Protein AF-A0A7Y5BJD9-F1 (afdb_monomer_lite)

Radius of gyration: 26.92 Å; chains: 1; bounding box: 91×48×75 Å

Structure (mmCIF, N/CA/C/O backbone):
data_AF-A0A7Y5BJD9-F1
#
_entry.id   AF-A0A7Y5BJD9-F1
#
loop_
_atom_site.group_PDB
_atom_site.id
_atom_site.type_symbol
_atom_site.label_atom_id
_atom_site.label_alt_id
_atom_site.label_comp_id
_atom_site.label_asym_id
_atom_site.label_entity_id
_atom_site.label_seq_id
_atom_site.pdbx_PDB_ins_code
_atom_site.Cartn_x
_atom_site.Cartn_y
_atom_site.Cartn_z
_atom_site.occupancy
_atom_site.B_iso_or_equiv
_atom_site.auth_seq_id
_atom_site.auth_comp_id
_atom_site.auth_asym_id
_atom_site.auth_atom_id
_atom_site.pdbx_PDB_model_num
ATOM 1 N N . MET A 1 1 ? 60.009 -17.970 -17.203 1.00 55.59 1 MET A N 1
ATOM 2 C CA . MET A 1 1 ? 59.068 -17.863 -16.060 1.00 55.59 1 MET A CA 1
ATOM 3 C C . MET A 1 1 ? 58.036 -16.744 -16.253 1.00 55.59 1 MET A C 1
ATOM 5 O O . MET A 1 1 ? 56.856 -17.014 -16.084 1.00 55.59 1 MET A O 1
ATOM 9 N N . MET A 1 2 ? 58.435 -15.551 -16.720 1.00 55.75 2 MET A N 1
ATOM 10 C CA . MET A 1 2 ? 57.538 -14.407 -17.002 1.00 55.75 2 MET A CA 1
ATOM 11 C C . MET A 1 2 ? 56.382 -14.697 -17.985 1.00 55.75 2 MET A C 1
ATOM 13 O O . MET A 1 2 ? 55.253 -14.281 -17.748 1.00 55.75 2 MET A O 1
ATOM 17 N N . ILE A 1 3 ? 56.624 -15.466 -19.054 1.00 59.81 3 ILE A N 1
ATOM 18 C CA . ILE A 1 3 ? 55.605 -15.750 -20.089 1.00 59.81 3 ILE A CA 1
ATOM 19 C C . ILE A 1 3 ? 54.454 -16.616 -19.548 1.00 59.81 3 ILE A C 1
ATOM 21 O O . ILE A 1 3 ? 53.299 -16.398 -19.900 1.00 59.81 3 ILE A O 1
ATOM 25 N N . ARG A 1 4 ? 54.744 -17.561 -18.640 1.00 51.97 4 ARG A N 1
ATOM 26 C CA . ARG A 1 4 ? 53.708 -18.406 -18.020 1.00 51.97 4 ARG A CA 1
ATOM 27 C C . ARG A 1 4 ? 52.816 -17.608 -17.066 1.00 51.97 4 ARG A C 1
ATOM 29 O O . ARG A 1 4 ? 51.621 -17.869 -17.030 1.00 51.97 4 ARG A O 1
ATOM 36 N N . LEU A 1 5 ? 53.377 -16.615 -16.368 1.00 58.41 5 LEU A N 1
ATOM 37 C CA . LEU A 1 5 ? 52.641 -15.760 -15.431 1.00 58.41 5 LEU A CA 1
ATOM 38 C C . LEU A 1 5 ? 51.693 -14.788 -16.159 1.00 58.41 5 LEU A C 1
ATOM 40 O O . LEU A 1 5 ? 50.554 -14.589 -15.737 1.00 58.41 5 LEU A O 1
ATOM 44 N N . ALA A 1 6 ? 52.140 -14.237 -17.293 1.00 62.00 6 ALA A N 1
ATOM 45 C CA . ALA A 1 6 ? 51.320 -13.377 -18.146 1.00 62.00 6 ALA A CA 1
ATOM 46 C C . ALA A 1 6 ? 50.136 -14.142 -18.766 1.00 62.00 6 ALA A C 1
ATOM 48 O O . ALA A 1 6 ? 49.011 -13.645 -18.770 1.00 62.00 6 ALA A O 1
ATOM 49 N N . LEU A 1 7 ? 50.359 -15.383 -19.215 1.00 59.00 7 LEU A N 1
ATOM 50 C CA . LEU A 1 7 ? 49.305 -16.214 -19.805 1.00 59.00 7 LEU A CA 1
ATOM 51 C C . LEU A 1 7 ? 48.228 -16.604 -18.780 1.00 59.00 7 LEU A C 1
ATOM 53 O O . LEU A 1 7 ? 47.042 -16.580 -19.101 1.00 59.00 7 LEU A O 1
ATOM 57 N N . THR A 1 8 ? 48.616 -16.888 -17.531 1.00 62.22 8 THR A N 1
ATOM 58 C CA . THR A 1 8 ? 47.661 -17.148 -16.440 1.00 62.22 8 THR A CA 1
ATOM 59 C C . THR A 1 8 ? 46.833 -15.919 -16.071 1.00 62.22 8 THR A C 1
ATOM 61 O O . THR A 1 8 ? 45.645 -16.056 -15.792 1.00 62.22 8 THR A O 1
ATOM 64 N N . PHE A 1 9 ? 47.411 -14.715 -16.123 1.00 59.66 9 PHE A N 1
ATOM 65 C CA . PHE A 1 9 ? 46.681 -13.478 -15.825 1.00 59.66 9 PHE A CA 1
ATOM 66 C C . PHE A 1 9 ? 45.668 -13.126 -16.926 1.00 59.66 9 PHE A C 1
ATOM 68 O O . PHE A 1 9 ? 44.554 -12.685 -16.635 1.00 59.66 9 PHE A O 1
ATOM 75 N N . ILE A 1 10 ? 46.019 -13.389 -18.189 1.00 61.25 10 ILE A N 1
ATOM 76 C CA . ILE A 1 10 ? 45.114 -13.243 -19.338 1.00 61.25 10 ILE A CA 1
ATOM 77 C C . ILE A 1 10 ? 43.976 -14.270 -19.248 1.00 61.25 10 ILE A C 1
ATOM 79 O O . ILE A 1 10 ? 42.810 -13.904 -19.369 1.00 61.25 10 ILE A O 1
ATOM 83 N N . LEU A 1 11 ? 44.267 -15.536 -18.931 1.00 55.97 11 LEU A N 1
ATOM 84 C CA . LEU A 1 11 ? 43.218 -16.545 -18.742 1.00 55.97 11 LEU A CA 1
ATOM 85 C C . LEU A 1 11 ? 42.271 -16.206 -17.577 1.00 55.97 11 LEU A C 1
ATOM 87 O O . LEU A 1 11 ? 41.059 -16.315 -17.742 1.00 55.97 11 LEU A O 1
ATOM 91 N N . LEU A 1 12 ? 42.776 -15.724 -16.434 1.00 56.28 12 LEU A N 1
ATOM 92 C CA . LEU A 1 12 ? 41.921 -15.312 -15.308 1.00 56.28 12 LEU A CA 1
ATOM 93 C C . LEU A 1 12 ? 41.032 -14.096 -15.635 1.00 56.28 12 LEU A C 1
ATOM 95 O O . LEU A 1 12 ? 39.889 -14.008 -15.172 1.00 56.28 12 LEU A O 1
ATOM 99 N N . SER A 1 13 ? 41.520 -13.166 -16.458 1.00 56.66 13 SER A N 1
ATOM 100 C CA . SER A 1 13 ? 40.741 -11.994 -16.883 1.00 56.66 13 SER A CA 1
ATOM 101 C C . SER A 1 13 ? 39.689 -12.328 -17.953 1.00 56.66 13 SER A C 1
ATOM 103 O O . SER A 1 13 ? 38.661 -11.655 -18.024 1.00 56.66 13 SER A O 1
ATOM 105 N N . PHE A 1 14 ? 39.863 -13.415 -18.712 1.00 51.41 14 PHE A N 1
ATOM 106 C CA . PHE A 1 14 ? 38.805 -13.969 -19.566 1.00 51.41 14 PHE A CA 1
ATOM 107 C C . PHE A 1 14 ? 37.778 -14.800 -18.783 1.00 51.41 14 PHE A C 1
ATOM 109 O O . PHE A 1 14 ? 36.581 -14.679 -19.040 1.00 51.41 14 PHE A O 1
ATOM 116 N N . VAL A 1 15 ? 38.200 -15.574 -17.779 1.00 52.69 15 VAL A N 1
ATOM 117 C CA . VAL A 1 15 ? 37.287 -16.382 -16.945 1.00 52.69 15 VAL A CA 1
ATOM 118 C C . VAL A 1 15 ? 36.337 -15.507 -16.120 1.00 52.69 15 VAL A C 1
ATOM 120 O O . VAL A 1 15 ? 35.151 -15.807 -16.022 1.00 52.69 15 VAL A O 1
ATOM 123 N N . SER A 1 16 ? 36.799 -14.362 -15.615 1.00 50.75 16 SER A N 1
ATOM 124 C CA . SER A 1 16 ? 35.932 -13.399 -14.912 1.00 50.75 16 SER A CA 1
ATOM 125 C C . SER A 1 16 ? 34.882 -12.727 -15.815 1.00 50.75 16 SER A C 1
ATOM 127 O O . SER A 1 16 ? 33.847 -12.291 -15.315 1.00 50.75 16 SER A O 1
ATOM 129 N N . ARG A 1 17 ? 35.080 -12.705 -17.144 1.00 47.97 17 ARG A N 1
ATOM 130 C CA . ARG A 1 17 ? 34.057 -12.267 -18.116 1.00 47.97 17 ARG A CA 1
ATOM 131 C C . ARG A 1 17 ? 33.068 -13.370 -18.508 1.00 47.97 17 ARG A C 1
ATOM 133 O O . ARG A 1 17 ? 31.980 -13.042 -18.967 1.00 47.97 17 ARG A O 1
ATOM 140 N N . LEU A 1 18 ? 33.406 -14.644 -18.300 1.00 43.56 18 LEU A N 1
ATOM 141 C CA . LEU A 1 18 ? 32.530 -15.789 -18.593 1.00 43.56 18 LEU A CA 1
ATOM 142 C C . LEU A 1 18 ? 31.486 -16.054 -17.494 1.00 43.56 18 LEU A C 1
ATOM 144 O O . LEU A 1 18 ? 30.492 -16.723 -17.751 1.00 43.56 18 LEU A O 1
ATOM 148 N N . PHE A 1 19 ? 31.664 -15.483 -16.298 1.00 40.28 19 PHE A N 1
ATOM 149 C CA . PHE A 1 19 ? 30.655 -15.493 -15.228 1.00 40.28 19 PHE A CA 1
ATOM 150 C C . PHE A 1 19 ? 29.705 -14.288 -15.261 1.00 40.28 19 PHE A C 1
ATOM 152 O O . PHE A 1 19 ? 28.861 -14.135 -14.375 1.00 40.28 19 PHE A O 1
ATOM 159 N N . ALA A 1 20 ? 29.795 -13.434 -16.285 1.00 44.88 20 ALA A N 1
ATOM 160 C CA . ALA A 1 20 ? 28.714 -12.512 -16.589 1.00 44.88 20 ALA A CA 1
ATOM 161 C C . ALA A 1 20 ? 27.560 -13.336 -17.169 1.00 44.88 20 ALA A C 1
ATOM 163 O O . ALA A 1 20 ? 27.548 -13.644 -18.359 1.00 44.88 20 ALA A O 1
ATOM 164 N N . VAL A 1 21 ? 26.617 -13.727 -16.306 1.00 46.12 21 VAL A N 1
ATOM 165 C CA . VAL A 1 21 ? 25.364 -14.363 -16.720 1.00 46.12 21 VAL A CA 1
ATOM 166 C C . VAL A 1 21 ? 24.750 -13.466 -17.788 1.00 46.12 21 VAL A C 1
ATOM 168 O O . VAL A 1 21 ? 24.403 -12.309 -17.529 1.00 46.12 21 VAL A O 1
ATOM 171 N N . SER A 1 22 ? 24.704 -13.980 -19.013 1.00 47.44 22 SER A N 1
ATOM 172 C CA . SER A 1 22 ? 24.027 -13.325 -20.120 1.00 47.44 22 SER A CA 1
ATOM 173 C C . SER A 1 22 ? 22.582 -13.026 -19.682 1.00 47.44 22 SER A C 1
ATOM 175 O O . SER A 1 22 ? 22.030 -13.772 -18.866 1.00 47.44 22 SER A O 1
ATOM 177 N N . PRO A 1 23 ? 21.945 -11.931 -20.133 1.00 57.59 23 PRO A N 1
ATOM 178 C CA . PRO A 1 23 ? 20.510 -11.747 -19.960 1.00 57.59 23 PRO A CA 1
ATOM 179 C C . PRO A 1 23 ? 19.765 -12.834 -20.747 1.00 57.59 23 PRO A C 1
ATOM 181 O O . PRO A 1 23 ? 19.249 -12.595 -21.834 1.00 57.59 23 PRO A O 1
ATOM 184 N N . ASP A 1 24 ? 19.752 -14.055 -20.222 1.00 65.50 24 ASP A N 1
ATOM 185 C CA . ASP A 1 24 ? 19.065 -15.182 -20.824 1.00 65.50 24 ASP A CA 1
ATOM 186 C C . ASP A 1 24 ? 17.567 -14.873 -20.864 1.00 65.50 24 ASP A C 1
ATOM 188 O O . ASP A 1 24 ? 17.018 -14.217 -19.967 1.00 65.50 24 ASP A O 1
ATOM 192 N N . GLN A 1 25 ? 16.893 -15.372 -21.901 1.00 68.94 25 GLN A N 1
ATOM 193 C CA . GLN A 1 25 ? 15.457 -15.177 -22.117 1.00 68.94 25 GLN A CA 1
ATOM 194 C C . GLN A 1 25 ? 14.626 -15.485 -20.861 1.00 68.94 25 GLN A C 1
ATOM 196 O O . GLN A 1 25 ? 13.671 -14.765 -20.566 1.00 68.94 25 GLN A O 1
ATOM 201 N N . THR A 1 26 ? 15.022 -16.505 -20.095 1.00 75.69 26 THR A N 1
ATOM 202 C CA . THR A 1 26 ? 14.360 -16.941 -18.858 1.00 75.69 26 THR A CA 1
ATOM 203 C C . THR A 1 26 ? 14.486 -15.916 -17.730 1.00 75.69 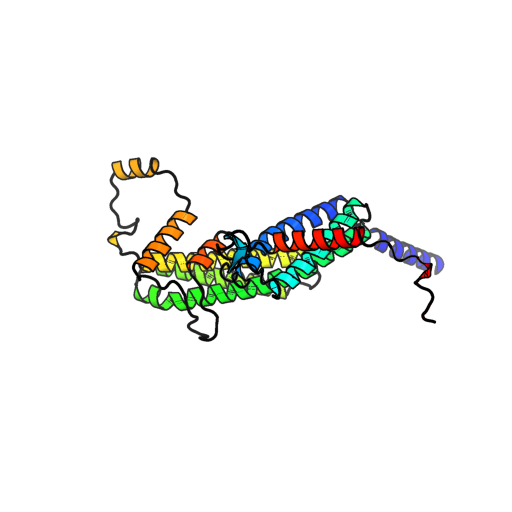26 THR A C 1
ATOM 205 O O . THR A 1 26 ? 13.494 -15.582 -17.084 1.00 75.69 26 THR A O 1
ATOM 208 N N . ASN A 1 27 ? 15.683 -15.362 -17.512 1.00 82.75 27 ASN A N 1
ATOM 209 C CA . ASN A 1 27 ? 15.919 -14.364 -16.463 1.00 82.75 27 ASN A CA 1
ATOM 210 C C . ASN A 1 27 ? 15.178 -13.056 -16.759 1.00 82.75 27 ASN A C 1
ATOM 212 O O . ASN A 1 27 ? 14.647 -12.413 -15.852 1.00 82.75 27 ASN A O 1
ATOM 216 N N . LEU A 1 28 ? 15.098 -12.688 -18.039 1.00 86.88 28 LEU A N 1
ATOM 217 C CA . LEU A 1 28 ? 14.293 -11.558 -18.491 1.00 86.88 28 LEU A CA 1
ATOM 218 C C . LEU A 1 28 ? 12.793 -11.816 -18.344 1.00 86.88 28 LEU A C 1
ATOM 220 O O . LEU A 1 28 ? 12.080 -10.930 -17.885 1.00 86.88 28 LEU A O 1
ATOM 224 N N . GLY A 1 29 ? 12.320 -13.026 -18.648 1.00 87.75 29 GLY A N 1
ATOM 225 C CA . GLY A 1 29 ? 10.924 -13.409 -18.426 1.00 87.75 29 GLY A CA 1
ATOM 226 C C . GLY A 1 29 ? 10.502 -13.276 -16.958 1.00 87.75 29 GLY A C 1
ATOM 227 O O . GLY A 1 29 ? 9.443 -12.717 -16.669 1.00 87.75 29 GLY A O 1
ATOM 228 N N . ILE A 1 30 ? 11.361 -13.704 -16.024 1.00 90.31 30 ILE A N 1
ATOM 229 C CA . ILE A 1 30 ? 11.142 -13.513 -14.579 1.00 90.31 30 ILE A CA 1
ATOM 230 C C . ILE A 1 30 ? 11.057 -12.022 -14.245 1.00 90.31 30 ILE A C 1
ATOM 232 O O . ILE A 1 30 ? 10.142 -11.600 -13.542 1.00 90.31 30 ILE A O 1
ATOM 236 N N . LEU A 1 31 ? 11.977 -11.214 -14.776 1.00 91.62 31 LEU A N 1
ATOM 237 C CA . LEU A 1 31 ? 12.022 -9.775 -14.524 1.00 91.62 31 LEU A CA 1
ATOM 238 C C . LEU A 1 31 ? 10.746 -9.055 -14.997 1.00 91.62 31 LEU A C 1
ATOM 240 O O . LEU A 1 31 ? 10.201 -8.229 -14.266 1.00 91.62 31 LEU A O 1
ATOM 244 N N . ILE A 1 32 ? 10.245 -9.404 -16.185 1.00 93.94 32 ILE A N 1
ATOM 245 C CA . ILE A 1 32 ? 8.988 -8.877 -16.739 1.00 93.94 32 ILE A CA 1
ATOM 246 C C . ILE A 1 32 ? 7.806 -9.252 -15.835 1.00 93.94 32 ILE A C 1
ATOM 248 O O . ILE A 1 32 ? 6.966 -8.411 -15.506 1.00 93.94 32 ILE A O 1
ATOM 252 N N . LEU A 1 33 ? 7.740 -10.513 -15.401 1.00 95.00 33 LEU A N 1
ATOM 253 C CA . LEU A 1 33 ? 6.667 -10.995 -14.533 1.00 95.00 33 LEU A CA 1
ATOM 254 C C . LEU A 1 33 ? 6.684 -10.300 -13.164 1.00 95.00 33 LEU A C 1
ATOM 256 O O . LEU A 1 33 ? 5.635 -9.876 -12.677 1.00 95.00 33 LEU A O 1
ATOM 260 N N . GLU A 1 34 ? 7.863 -10.126 -12.570 1.00 94.62 34 GLU A N 1
ATOM 261 C CA . GLU A 1 34 ? 8.028 -9.379 -11.323 1.00 94.62 34 GLU A CA 1
ATOM 262 C C . GLU A 1 34 ? 7.587 -7.925 -11.471 1.00 94.62 34 GLU A C 1
ATOM 264 O O . GLU A 1 34 ? 6.831 -7.429 -10.635 1.00 94.62 34 GLU A O 1
ATOM 269 N N . ASN A 1 35 ? 8.009 -7.239 -12.537 1.00 96.06 35 ASN A N 1
ATOM 270 C CA . ASN A 1 35 ? 7.588 -5.865 -12.795 1.00 96.06 35 ASN A CA 1
ATOM 271 C C . ASN A 1 35 ? 6.068 -5.774 -12.912 1.00 96.06 35 ASN A C 1
ATOM 273 O O . ASN A 1 35 ? 5.458 -4.944 -12.242 1.00 96.06 35 ASN A O 1
ATOM 277 N N . LYS A 1 36 ? 5.436 -6.682 -13.663 1.00 96.50 36 LYS A N 1
ATOM 278 C CA . LYS A 1 36 ? 3.974 -6.745 -13.796 1.00 96.50 36 LYS A CA 1
ATOM 279 C C . LYS A 1 36 ? 3.267 -6.894 -12.447 1.00 96.50 36 LYS A C 1
ATOM 281 O O . LYS A 1 36 ? 2.258 -6.228 -12.213 1.00 96.50 36 LYS A O 1
ATOM 286 N N . ILE A 1 37 ? 3.769 -7.756 -11.561 1.00 96.38 37 ILE A N 1
ATOM 287 C CA . ILE A 1 37 ? 3.215 -7.929 -10.208 1.00 96.38 37 ILE A CA 1
ATOM 288 C C . ILE A 1 37 ? 3.380 -6.640 -9.396 1.00 96.38 37 ILE A C 1
ATOM 290 O O . ILE A 1 37 ? 2.417 -6.169 -8.789 1.00 96.38 37 ILE A O 1
ATOM 294 N N . ASN A 1 38 ? 4.570 -6.038 -9.434 1.00 97.25 38 ASN A N 1
ATOM 295 C CA . ASN A 1 38 ? 4.873 -4.811 -8.705 1.00 97.25 38 ASN A CA 1
ATOM 296 C C . ASN A 1 38 ? 4.020 -3.630 -9.181 1.00 97.25 38 ASN A C 1
ATOM 298 O O . ASN A 1 38 ? 3.456 -2.932 -8.343 1.00 97.25 38 ASN A O 1
ATOM 302 N N . PHE A 1 39 ? 3.854 -3.447 -10.496 1.00 97.44 39 PHE A N 1
ATOM 303 C CA . PHE A 1 39 ? 2.980 -2.422 -11.071 1.00 97.44 39 PHE A CA 1
ATOM 304 C C . PHE A 1 39 ? 1.533 -2.599 -10.626 1.00 97.44 39 PHE A C 1
ATOM 306 O O . PHE A 1 39 ? 0.915 -1.635 -10.189 1.00 97.44 39 PHE A O 1
ATOM 313 N N . LYS A 1 40 ? 0.993 -3.823 -10.678 1.00 95.94 40 LYS A N 1
ATOM 314 C CA . LYS A 1 40 ? -0.378 -4.089 -10.221 1.00 95.94 40 LYS A CA 1
ATOM 315 C C . LYS A 1 40 ? -0.567 -3.753 -8.745 1.00 95.94 40 LYS A C 1
ATOM 317 O O . LYS A 1 40 ? -1.552 -3.114 -8.390 1.00 95.94 40 LYS A O 1
ATOM 322 N N . PHE A 1 41 ? 0.373 -4.173 -7.901 1.00 96.00 41 PHE A N 1
ATOM 323 C CA . PHE A 1 41 ? 0.306 -3.921 -6.466 1.00 96.00 41 PHE A CA 1
ATOM 324 C C . PHE A 1 41 ? 0.398 -2.424 -6.150 1.00 96.00 41 PHE A C 1
ATOM 326 O O . PHE A 1 41 ? -0.466 -1.883 -5.460 1.00 96.00 41 PHE A O 1
ATOM 333 N N . ILE A 1 42 ? 1.418 -1.746 -6.683 1.00 96.56 42 ILE A N 1
ATOM 334 C CA . ILE A 1 42 ? 1.684 -0.340 -6.369 1.00 96.56 42 ILE A CA 1
ATOM 335 C C . ILE A 1 42 ? 0.663 0.599 -7.003 1.00 96.56 42 ILE A C 1
ATOM 337 O O . ILE A 1 42 ? 0.363 1.632 -6.418 1.00 96.56 42 ILE A O 1
ATOM 341 N N . ASN A 1 43 ? 0.078 0.224 -8.148 1.00 96.44 43 ASN A N 1
ATOM 342 C CA . ASN A 1 43 ? -0.979 0.987 -8.804 1.00 96.44 43 ASN A CA 1
ATOM 343 C C . ASN A 1 43 ? -2.145 1.243 -7.857 1.00 96.44 43 ASN A C 1
ATOM 345 O O . ASN A 1 43 ? -2.587 2.379 -7.764 1.00 96.44 43 ASN A O 1
ATOM 349 N N . VAL A 1 44 ? -2.604 0.228 -7.122 1.00 95.50 44 VAL A N 1
ATOM 350 C CA . VAL A 1 44 ? -3.684 0.416 -6.146 1.00 95.50 44 VAL A CA 1
ATOM 351 C C . VAL A 1 44 ? -3.262 1.429 -5.086 1.00 95.50 44 VAL A C 1
ATOM 353 O O . VAL A 1 44 ? -3.990 2.378 -4.813 1.00 95.50 44 VAL A O 1
ATOM 356 N N . CYS A 1 45 ? -2.059 1.266 -4.527 1.00 94.94 45 CYS A N 1
ATOM 357 C CA . CYS A 1 45 ? -1.601 2.122 -3.442 1.00 94.94 45 CYS A CA 1
ATOM 358 C C . CYS A 1 45 ? -1.456 3.585 -3.872 1.00 94.94 45 CYS A C 1
ATOM 360 O O . CYS A 1 45 ? -1.929 4.488 -3.191 1.00 94.94 45 CYS A O 1
ATOM 362 N N . VAL A 1 46 ? -0.793 3.803 -5.004 1.00 94.75 46 VAL A N 1
ATOM 363 C CA . VAL A 1 46 ? -0.450 5.125 -5.531 1.00 94.75 46 VAL A CA 1
ATOM 364 C C . VAL A 1 46 ? -1.677 5.809 -6.120 1.00 94.75 46 VAL A C 1
ATOM 366 O O . VAL A 1 46 ? -1.846 7.008 -5.918 1.00 94.75 46 VAL A O 1
ATOM 369 N N . SER A 1 47 ? -2.576 5.053 -6.760 1.00 94.06 47 SER A N 1
ATOM 370 C CA . SER A 1 47 ? -3.882 5.577 -7.171 1.00 94.06 47 SER A CA 1
ATOM 371 C C . SER A 1 47 ? -4.656 6.064 -5.956 1.00 94.06 47 SER A C 1
ATOM 373 O O . SER A 1 47 ? -5.182 7.159 -6.010 1.00 94.06 47 SER A O 1
ATOM 375 N N . ASN A 1 48 ? -4.638 5.340 -4.831 1.00 93.06 48 ASN A N 1
ATOM 376 C CA . ASN A 1 48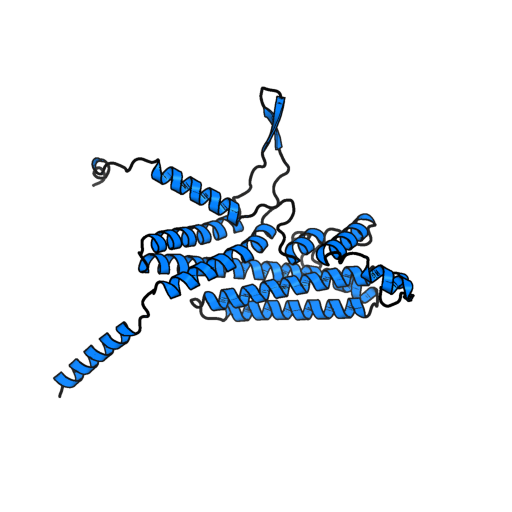 ? -5.300 5.768 -3.594 1.00 93.06 48 ASN A CA 1
ATOM 377 C C . ASN A 1 48 ? -4.619 6.938 -2.862 1.00 93.06 48 ASN A C 1
ATOM 379 O O . ASN A 1 48 ? -5.258 7.582 -2.037 1.00 93.06 48 ASN A O 1
ATOM 383 N N . LEU A 1 49 ? -3.354 7.245 -3.151 1.00 91.38 49 LEU A N 1
ATOM 384 C CA . LEU A 1 49 ? -2.683 8.446 -2.635 1.00 91.38 49 LEU A CA 1
ATOM 385 C C . LEU A 1 49 ? -2.855 9.665 -3.550 1.00 91.38 49 LEU A C 1
ATOM 387 O O . LEU A 1 49 ? -2.588 10.792 -3.128 1.00 91.38 49 LEU A O 1
ATOM 391 N N . ALA A 1 50 ? -3.276 9.449 -4.796 1.00 90.06 50 ALA A N 1
ATOM 392 C CA . ALA A 1 50 ? -3.510 10.519 -5.747 1.00 90.06 50 ALA A CA 1
ATOM 393 C C . ALA A 1 50 ? -4.691 11.405 -5.309 1.00 90.06 50 ALA A C 1
ATOM 395 O O . ALA A 1 50 ? -5.628 10.930 -4.646 1.00 90.06 50 ALA A O 1
ATOM 396 N N . PRO A 1 51 ? -4.661 12.701 -5.674 1.00 86.50 51 PRO A N 1
ATOM 397 C CA . PRO A 1 51 ? -5.789 13.586 -5.433 1.00 86.50 51 PRO A CA 1
ATOM 398 C C . PRO A 1 51 ? -7.064 13.011 -6.075 1.00 86.50 51 PRO A C 1
ATOM 400 O O . PRO A 1 51 ? -6.994 12.438 -7.165 1.00 86.50 51 PRO A O 1
ATOM 403 N N . PRO A 1 52 ? -8.225 13.137 -5.408 1.00 85.56 52 PRO A N 1
ATOM 404 C CA . PRO A 1 52 ? -9.488 12.698 -5.982 1.00 85.56 52 PRO A CA 1
ATOM 405 C C . PRO A 1 52 ? -9.805 13.495 -7.249 1.00 85.56 52 PRO A C 1
ATOM 407 O O . PRO A 1 52 ? -9.353 14.632 -7.422 1.00 85.56 52 PRO A O 1
ATOM 410 N N . LEU A 1 53 ? -10.600 12.894 -8.130 1.00 82.62 53 LEU A N 1
ATOM 411 C CA . LEU A 1 53 ? -11.067 13.570 -9.330 1.00 82.62 53 LEU A CA 1
ATOM 412 C C . LEU A 1 53 ? -11.953 14.767 -8.968 1.00 82.62 53 LEU A C 1
ATOM 414 O O . LEU A 1 53 ? -12.717 14.695 -7.998 1.00 82.62 53 LEU A O 1
ATOM 418 N N . PRO A 1 54 ? -11.868 15.866 -9.738 1.00 78.31 54 PRO A N 1
ATOM 419 C CA . PRO A 1 54 ? -12.829 16.947 -9.612 1.00 78.31 54 PRO A CA 1
ATOM 420 C C . PRO A 1 54 ? -14.243 16.434 -9.942 1.00 78.31 54 PRO A C 1
ATOM 422 O O . PRO A 1 54 ? -14.383 15.464 -10.695 1.00 78.31 54 PRO A O 1
ATOM 425 N N . PRO A 1 55 ? -15.291 17.067 -9.384 1.00 75.19 55 PRO A N 1
ATOM 426 C CA . PRO A 1 55 ? -16.671 16.717 -9.701 1.00 75.19 55 PRO A CA 1
ATOM 427 C C . PRO A 1 55 ? -16.930 16.789 -11.211 1.00 75.19 55 PRO A C 1
ATOM 429 O O . PRO A 1 55 ? -16.301 17.572 -11.922 1.00 75.19 55 PRO A O 1
ATOM 432 N N . GLU A 1 56 ? -17.855 15.955 -11.694 1.00 73.19 56 GLU A N 1
ATOM 433 C CA . GLU A 1 56 ? -18.236 15.921 -13.108 1.00 73.19 56 GLU A CA 1
ATOM 434 C C . GLU A 1 56 ? -18.727 17.291 -13.569 1.00 73.19 56 GLU A C 1
ATOM 436 O O . GLU A 1 56 ? -19.719 17.810 -13.053 1.00 73.19 56 GLU A O 1
ATOM 441 N N . GLU A 1 57 ? -18.063 17.855 -14.574 1.00 66.19 57 GLU A N 1
ATOM 442 C CA . GLU A 1 57 ? -18.597 19.004 -15.287 1.00 66.19 57 GLU A CA 1
ATOM 443 C C . GLU A 1 57 ? -19.625 18.488 -16.298 1.00 66.19 57 GLU A C 1
ATOM 445 O O . GLU A 1 57 ? -19.323 17.675 -17.179 1.00 66.19 57 GLU A O 1
ATOM 450 N N . VAL A 1 58 ? -20.872 18.929 -16.127 1.00 65.31 58 VAL A N 1
ATOM 451 C CA . VAL A 1 58 ? -21.959 18.646 -17.063 1.00 65.31 58 VAL A CA 1
ATOM 452 C C . VAL A 1 58 ? -21.997 19.787 -18.068 1.00 65.31 58 VAL A C 1
ATOM 454 O O . VAL A 1 58 ? -22.503 20.869 -17.772 1.00 65.31 58 VAL A O 1
ATOM 457 N N . SER A 1 59 ? -21.454 19.555 -19.260 1.00 63.69 59 SER A N 1
ATOM 458 C CA . SER A 1 59 ? -21.629 20.463 -20.391 1.00 63.69 59 SER A CA 1
ATOM 459 C C . SER A 1 59 ? -22.780 19.970 -21.259 1.00 63.69 59 SER A C 1
ATOM 461 O O . SER A 1 59 ? -22.882 18.779 -21.550 1.00 63.69 59 SER A O 1
ATOM 463 N N . LYS A 1 60 ? -23.664 20.882 -21.668 1.00 60.03 60 LYS A N 1
ATOM 464 C CA . LYS A 1 60 ? -24.698 20.587 -22.664 1.00 60.03 60 LYS A CA 1
ATOM 465 C C . LYS A 1 60 ? -24.146 20.926 -24.037 1.00 60.03 60 LYS A C 1
ATOM 467 O O . LYS A 1 60 ? -23.767 22.071 -24.276 1.00 60.03 60 LYS A O 1
ATOM 472 N N . ASP A 1 61 ? -24.117 19.941 -24.922 1.00 65.38 61 ASP A N 1
ATOM 473 C CA . ASP A 1 61 ? -23.749 20.166 -26.315 1.00 65.38 61 ASP A CA 1
ATOM 474 C C . ASP A 1 61 ? -24.853 20.968 -27.023 1.00 65.38 61 ASP A C 1
ATOM 476 O O . ASP A 1 61 ? -25.980 21.074 -26.531 1.00 65.38 61 ASP A O 1
ATOM 480 N N . ALA A 1 62 ? -24.565 21.512 -28.210 1.00 62.66 62 ALA A N 1
ATOM 481 C CA . ALA A 1 62 ? -25.507 22.338 -28.982 1.00 62.66 62 ALA A CA 1
ATOM 482 C C . ALA A 1 62 ? -26.860 21.649 -29.290 1.00 62.66 62 ALA A C 1
ATOM 484 O O . ALA A 1 62 ? -27.841 22.329 -29.577 1.00 62.66 62 ALA A O 1
ATOM 485 N N . ASN A 1 63 ? -26.928 20.316 -29.171 1.00 68.88 63 ASN A N 1
ATOM 486 C CA . ASN A 1 63 ? -28.139 19.500 -29.324 1.00 68.88 63 ASN A CA 1
ATOM 487 C C . ASN A 1 63 ? -28.835 19.139 -27.992 1.00 68.88 63 ASN A C 1
ATOM 489 O O . ASN A 1 63 ? -29.726 18.294 -27.975 1.00 68.88 63 ASN A O 1
ATOM 493 N N . GLY A 1 64 ? -28.429 19.728 -26.863 1.00 63.44 64 GLY A N 1
ATOM 494 C CA . GLY A 1 64 ? -29.024 19.470 -25.547 1.00 63.44 64 GLY A CA 1
ATOM 495 C C . GLY A 1 64 ? -28.661 18.117 -24.922 1.00 63.44 64 GLY A C 1
ATOM 496 O O . GLY A 1 64 ? -29.214 17.778 -23.877 1.00 63.44 64 GLY A O 1
ATOM 497 N N . GLN A 1 65 ? -27.737 17.357 -25.521 1.00 61.12 65 GLN A N 1
ATOM 498 C CA . GLN A 1 65 ? -27.162 16.160 -24.903 1.00 61.12 65 GLN A CA 1
ATOM 499 C C . GLN A 1 65 ? -26.172 16.562 -23.806 1.00 61.12 65 GLN A C 1
ATOM 501 O O . GLN A 1 65 ? -25.315 17.422 -24.007 1.00 61.12 65 GLN A O 1
ATOM 506 N N . GLU A 1 66 ? -26.334 15.960 -22.629 1.00 64.12 66 GLU A N 1
ATOM 507 C CA . GLU A 1 66 ? -25.442 16.156 -21.490 1.00 64.12 66 GLU A CA 1
ATOM 508 C C . GLU A 1 66 ? -24.188 15.304 -21.675 1.00 64.12 66 GLU A C 1
ATOM 510 O O . GLU A 1 66 ? -24.215 14.080 -21.530 1.00 64.12 66 GLU A O 1
ATOM 515 N N . THR A 1 67 ? -23.078 15.967 -21.976 1.00 55.03 67 THR A N 1
ATOM 516 C CA . THR A 1 67 ? -21.769 15.337 -22.094 1.00 55.03 67 THR A CA 1
ATOM 517 C C . THR A 1 67 ? -21.038 15.549 -20.778 1.00 55.03 67 THR A C 1
ATOM 519 O O . THR A 1 67 ? -20.636 16.658 -20.424 1.00 55.03 67 THR A O 1
ATOM 522 N N . LYS A 1 68 ? -20.910 14.468 -20.006 1.00 59.88 68 LYS A N 1
ATOM 523 C CA . LYS A 1 68 ? -20.174 14.456 -18.741 1.00 59.88 68 LYS A CA 1
ATOM 524 C C . LYS A 1 68 ? -18.693 14.294 -19.037 1.00 59.88 68 LYS A C 1
ATOM 526 O O . LYS A 1 68 ? -18.254 13.208 -19.415 1.00 59.88 68 LYS A O 1
ATOM 531 N N . THR A 1 69 ? -17.922 15.359 -18.855 1.00 59.25 69 THR A N 1
ATOM 532 C CA . THR A 1 69 ? -16.467 15.304 -19.027 1.00 59.25 69 THR A CA 1
ATOM 533 C C . THR A 1 69 ? -15.801 15.484 -17.671 1.00 59.25 69 THR A C 1
ATOM 535 O O . THR A 1 69 ? -15.867 16.549 -17.069 1.00 59.25 69 THR A O 1
ATOM 538 N N . GLN A 1 70 ? -15.139 14.438 -17.170 1.00 64.19 70 GLN A N 1
ATOM 539 C CA . GLN A 1 70 ? -14.278 14.561 -15.993 1.00 64.19 70 GLN A CA 1
ATOM 540 C C . GLN A 1 70 ? -12.877 14.983 -16.428 1.00 64.19 70 GLN A C 1
ATOM 542 O O . GLN A 1 70 ? -12.180 14.249 -17.137 1.00 64.19 70 GLN A O 1
ATOM 547 N N . LYS A 1 71 ? -12.432 16.160 -15.978 1.00 69.12 71 LYS A N 1
ATOM 548 C CA . LYS A 1 71 ? -11.049 16.594 -16.175 1.00 69.12 71 LYS A CA 1
ATOM 549 C C . LYS A 1 71 ? -10.121 15.703 -15.347 1.00 69.12 71 LYS A C 1
ATOM 551 O O . LYS A 1 71 ? -10.120 15.756 -14.119 1.00 69.12 71 LYS A O 1
ATOM 556 N N . LYS A 1 72 ? -9.307 14.885 -16.019 1.00 77.25 72 LYS A N 1
ATOM 557 C CA . LYS A 1 72 ? -8.308 14.033 -15.361 1.00 77.25 72 LYS A CA 1
ATOM 558 C C . LYS A 1 72 ? -7.166 14.915 -14.856 1.00 77.25 72 LYS A C 1
ATOM 560 O O . LYS A 1 72 ? -6.396 15.444 -15.654 1.00 77.25 72 LYS A O 1
ATOM 565 N N . ASN A 1 73 ? -7.068 15.107 -13.544 1.00 75.31 73 ASN A N 1
ATOM 566 C CA . ASN A 1 73 ? -5.956 15.836 -12.938 1.00 75.31 73 ASN A CA 1
ATOM 567 C C . ASN A 1 73 ? -4.717 14.925 -12.877 1.00 75.31 73 ASN A C 1
ATOM 569 O O . ASN A 1 73 ? -4.519 14.232 -11.887 1.00 75.31 73 ASN A O 1
ATOM 573 N N . LEU A 1 74 ? -3.935 14.873 -13.959 1.00 81.94 74 LEU A N 1
ATOM 574 C CA . LEU A 1 74 ? -2.771 13.981 -14.094 1.00 81.94 74 LEU A CA 1
ATOM 575 C C . LEU A 1 74 ? -1.432 14.657 -13.735 1.00 81.94 74 LEU A C 1
ATOM 577 O O . LEU A 1 74 ? -0.401 13.988 -13.687 1.00 81.94 74 LEU A O 1
ATOM 581 N N . ASP A 1 75 ? -1.436 15.956 -13.423 1.00 83.44 75 ASP A N 1
ATOM 582 C CA . ASP A 1 75 ? -0.233 16.739 -13.102 1.00 83.44 75 ASP A CA 1
ATOM 583 C C . ASP A 1 75 ? 0.171 16.601 -11.629 1.00 83.44 75 ASP A C 1
ATOM 585 O O . ASP A 1 75 ? 0.333 17.572 -10.891 1.00 83.44 75 ASP A O 1
ATOM 589 N N . HIS A 1 76 ? 0.331 15.363 -11.169 1.00 87.69 76 HIS A N 1
ATOM 590 C CA . HIS A 1 76 ? 0.800 15.077 -9.820 1.00 87.69 76 HIS A CA 1
ATOM 591 C C . HIS A 1 76 ? 1.975 14.097 -9.828 1.00 87.69 76 HIS A C 1
ATOM 593 O O . HIS A 1 76 ? 2.071 13.203 -10.673 1.00 87.69 76 HIS A O 1
ATOM 599 N N . ILE A 1 77 ? 2.850 14.226 -8.824 1.00 90.62 77 ILE A N 1
ATOM 600 C CA . ILE A 1 77 ? 4.116 13.476 -8.706 1.00 90.62 77 ILE A CA 1
ATOM 601 C C . ILE A 1 77 ? 3.889 11.964 -8.846 1.00 90.62 77 ILE A C 1
ATOM 603 O O . ILE A 1 77 ? 4.624 11.281 -9.553 1.00 90.62 77 ILE A O 1
ATOM 607 N N . TYR 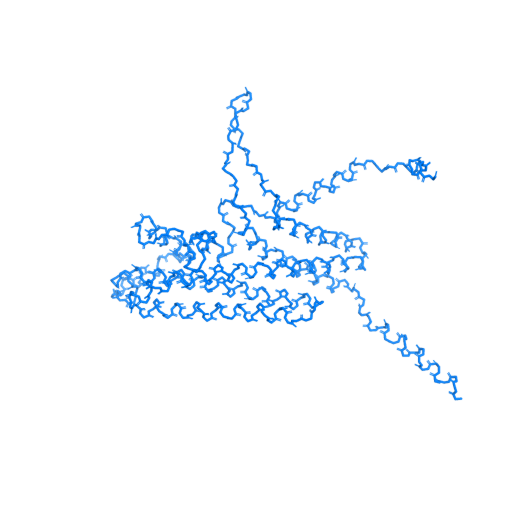A 1 78 ? 2.814 11.445 -8.244 1.00 91.00 78 TYR A N 1
ATOM 608 C CA . TYR A 1 78 ? 2.461 10.027 -8.314 1.00 91.00 78 TYR A CA 1
ATOM 609 C C . TYR A 1 78 ? 2.281 9.500 -9.747 1.00 91.00 78 TYR A C 1
ATOM 611 O O . TYR A 1 78 ? 2.707 8.385 -10.044 1.00 91.00 78 TYR A O 1
ATOM 619 N N . PHE A 1 79 ? 1.658 10.284 -10.635 1.00 93.31 79 PHE A N 1
ATOM 620 C CA . PHE A 1 79 ? 1.423 9.880 -12.018 1.00 93.31 79 PHE A CA 1
ATOM 621 C C . PHE A 1 79 ? 2.710 10.001 -12.822 1.00 93.31 79 PHE A C 1
ATOM 623 O O . PHE A 1 79 ? 3.046 9.074 -13.546 1.00 93.31 79 PHE A O 1
ATOM 630 N N . GLN A 1 80 ? 3.463 11.088 -12.645 1.00 92.81 80 GLN A N 1
ATOM 631 C CA . GLN A 1 80 ? 4.729 11.310 -13.348 1.00 92.81 80 GLN A CA 1
ATOM 632 C C . GLN A 1 80 ? 5.747 10.194 -13.068 1.00 92.81 80 GLN A C 1
ATOM 634 O O . GLN A 1 80 ? 6.315 9.623 -14.000 1.00 92.81 80 GLN A O 1
ATOM 639 N N . GLU A 1 81 ? 5.932 9.826 -11.797 1.00 93.75 81 GLU A N 1
ATOM 640 C CA . GLU A 1 81 ? 6.857 8.757 -11.408 1.00 93.75 81 GLU A CA 1
ATOM 641 C C . GLU A 1 81 ? 6.384 7.383 -11.907 1.00 93.75 81 GLU A C 1
ATOM 643 O O . GLU A 1 81 ? 7.174 6.615 -12.467 1.00 93.75 81 GLU A O 1
ATOM 648 N N . LEU A 1 82 ? 5.085 7.077 -11.776 1.00 95.06 82 LEU A N 1
ATOM 649 C CA . LEU A 1 82 ? 4.527 5.815 -12.269 1.00 95.06 82 LEU A CA 1
ATOM 650 C C . LEU A 1 82 ? 4.605 5.719 -13.798 1.00 95.06 82 LEU A C 1
ATOM 652 O O . LEU A 1 82 ? 4.982 4.673 -14.319 1.00 95.06 82 LEU A O 1
ATOM 656 N N . MET A 1 83 ? 4.298 6.805 -14.510 1.00 94.88 83 MET A N 1
ATOM 657 C CA . MET A 1 83 ? 4.383 6.906 -15.967 1.00 94.88 83 MET A CA 1
ATOM 658 C C . MET A 1 83 ? 5.817 6.685 -16.441 1.00 94.88 83 MET A C 1
ATOM 660 O O . MET A 1 83 ? 6.051 5.888 -17.344 1.00 94.88 83 MET A O 1
ATOM 664 N N . LYS A 1 84 ? 6.799 7.318 -15.790 1.00 94.94 84 LYS A N 1
ATOM 665 C CA . LYS A 1 84 ? 8.220 7.127 -16.098 1.00 94.94 84 LYS A CA 1
ATOM 666 C C . LYS A 1 84 ? 8.654 5.673 -15.916 1.00 94.94 84 LYS A C 1
ATOM 668 O O . LYS A 1 84 ? 9.334 5.124 -16.783 1.00 94.94 84 LYS A O 1
ATOM 673 N N . ALA A 1 85 ? 8.255 5.040 -14.812 1.00 96.50 85 ALA A N 1
ATOM 674 C CA . ALA A 1 85 ? 8.531 3.626 -14.581 1.00 96.50 85 ALA A CA 1
ATOM 675 C C . ALA A 1 85 ? 7.854 2.741 -15.644 1.00 96.50 85 ALA A C 1
ATOM 677 O O . ALA A 1 85 ? 8.495 1.839 -16.185 1.00 96.50 85 ALA A O 1
ATOM 678 N N . ASN A 1 86 ? 6.587 3.016 -15.967 1.00 96.50 86 ASN A N 1
ATOM 679 C CA . ASN A 1 86 ? 5.800 2.245 -16.928 1.00 96.50 86 ASN A CA 1
ATOM 680 C C . ASN A 1 86 ? 6.340 2.386 -18.362 1.00 96.50 86 ASN A C 1
ATOM 682 O O . ASN A 1 86 ? 6.450 1.396 -19.074 1.00 96.50 86 ASN A O 1
ATOM 686 N N . GLN A 1 87 ? 6.788 3.577 -18.767 1.00 94.94 87 GLN A N 1
ATOM 687 C CA . GLN A 1 87 ? 7.437 3.787 -20.064 1.00 94.94 87 GLN A CA 1
ATOM 688 C C . GLN A 1 87 ? 8.729 2.968 -20.191 1.00 94.94 87 GLN A C 1
ATOM 690 O O . GLN A 1 87 ? 8.985 2.372 -21.237 1.00 94.94 87 GLN A O 1
ATOM 695 N N . MET A 1 88 ? 9.553 2.912 -19.137 1.00 94.56 88 MET A N 1
ATOM 696 C CA . MET A 1 88 ? 10.757 2.071 -19.135 1.00 94.56 88 MET A CA 1
ATOM 697 C C . MET A 1 88 ? 10.403 0.584 -19.245 1.00 94.56 88 MET A C 1
ATOM 699 O O . MET A 1 88 ? 11.055 -0.139 -19.998 1.00 94.56 88 MET A O 1
ATOM 703 N N . ASP A 1 89 ? 9.364 0.130 -18.539 1.00 95.56 89 ASP A N 1
ATOM 704 C CA . ASP A 1 89 ? 8.897 -1.257 -18.617 1.00 95.56 89 ASP A CA 1
ATOM 705 C C . ASP A 1 89 ? 8.368 -1.601 -20.014 1.00 95.56 89 ASP A C 1
ATOM 707 O O . ASP A 1 89 ? 8.796 -2.583 -20.618 1.00 95.56 89 ASP A O 1
ATOM 711 N N . PHE A 1 90 ? 7.525 -0.733 -20.574 1.00 94.62 90 PHE A N 1
ATOM 712 C CA . PHE A 1 90 ? 6.988 -0.859 -21.923 1.00 94.62 90 PHE A CA 1
ATOM 713 C C . PHE A 1 90 ? 8.101 -0.932 -22.975 1.00 94.62 90 PHE A C 1
ATOM 715 O O . PHE A 1 90 ? 8.142 -1.872 -23.772 1.00 94.62 90 PHE A O 1
ATOM 722 N N . ASN A 1 91 ? 9.060 -0.002 -22.928 1.00 92.62 91 ASN A N 1
ATOM 723 C CA . ASN A 1 91 ? 10.218 -0.006 -23.819 1.00 92.62 91 ASN A CA 1
ATOM 724 C C . ASN A 1 91 ? 11.030 -1.300 -23.659 1.00 92.62 91 ASN A C 1
ATOM 726 O O . ASN A 1 91 ? 11.466 -1.889 -24.646 1.00 92.62 91 ASN A O 1
ATOM 730 N N . GLY A 1 92 ? 11.230 -1.763 -22.423 1.00 92.06 92 GLY A N 1
ATOM 731 C CA . GLY A 1 92 ? 11.915 -3.019 -22.129 1.00 92.06 92 GLY A CA 1
ATOM 732 C C . GLY A 1 92 ? 11.216 -4.238 -22.728 1.00 92.06 92 GLY A C 1
ATOM 733 O O . GLY A 1 92 ? 11.876 -5.072 -23.349 1.00 92.06 92 GLY A O 1
ATOM 734 N N . ASN A 1 93 ? 9.888 -4.301 -22.613 1.00 92.06 93 ASN A N 1
ATOM 735 C CA . ASN A 1 93 ? 9.062 -5.341 -23.224 1.00 92.06 93 ASN A CA 1
ATOM 736 C C . ASN A 1 93 ? 9.147 -5.296 -24.757 1.00 92.06 93 ASN A C 1
ATOM 738 O O . ASN A 1 93 ? 9.273 -6.341 -25.392 1.00 92.06 93 ASN A O 1
ATOM 742 N N . MET A 1 94 ? 9.165 -4.103 -25.359 1.00 91.38 94 MET A N 1
ATOM 743 C CA . MET A 1 94 ? 9.336 -3.949 -26.807 1.00 91.38 94 MET A CA 1
ATOM 744 C C . MET A 1 94 ? 10.687 -4.502 -27.282 1.00 91.38 94 MET A C 1
ATOM 746 O O . MET A 1 94 ? 10.739 -5.309 -28.210 1.00 91.38 94 MET A O 1
ATOM 750 N N . TRP A 1 95 ? 11.782 -4.144 -26.601 1.00 89.94 95 TRP A N 1
ATOM 751 C CA . TRP A 1 95 ? 13.114 -4.676 -26.910 1.00 89.94 95 TRP A CA 1
ATOM 752 C C . TRP A 1 95 ? 13.208 -6.188 -26.706 1.00 89.94 95 TRP A C 1
ATOM 754 O O . TRP A 1 95 ? 13.894 -6.865 -27.471 1.00 89.94 95 TRP A O 1
ATOM 764 N N . TYR A 1 96 ? 12.515 -6.725 -25.698 1.00 89.62 96 TYR A N 1
ATOM 765 C CA . TYR A 1 96 ? 12.446 -8.163 -25.456 1.00 89.62 96 TYR A CA 1
ATOM 766 C C . TYR A 1 96 ? 11.778 -8.897 -26.625 1.00 89.62 96 TYR A C 1
ATOM 768 O O . TYR A 1 96 ? 12.323 -9.888 -27.110 1.00 89.62 96 TYR A O 1
ATOM 776 N N . LEU A 1 97 ? 10.652 -8.376 -27.127 1.00 90.50 97 LEU A N 1
ATOM 777 C CA . LEU A 1 97 ? 9.946 -8.932 -28.289 1.00 90.50 97 LEU A CA 1
ATOM 778 C C . LEU A 1 97 ? 10.779 -8.847 -29.576 1.00 90.50 97 LEU A C 1
ATOM 780 O O . LEU A 1 97 ? 10.727 -9.748 -30.407 1.00 90.50 97 LEU A O 1
ATOM 784 N N . GLN A 1 98 ? 11.606 -7.810 -29.716 1.00 90.06 98 GLN A N 1
ATOM 785 C CA . GLN A 1 98 ? 12.569 -7.664 -30.814 1.00 90.06 98 GLN A CA 1
ATOM 786 C C . GLN A 1 98 ? 13.848 -8.501 -30.628 1.00 90.06 98 GLN A C 1
ATOM 788 O O . GLN A 1 98 ? 14.804 -8.349 -31.385 1.00 90.06 98 GLN A O 1
ATOM 793 N N . SER A 1 99 ? 13.899 -9.375 -29.617 1.00 88.62 99 SER A N 1
ATOM 794 C CA . SER A 1 99 ? 15.065 -10.205 -29.276 1.00 88.62 99 SER A CA 1
ATOM 795 C C . SER A 1 99 ? 16.337 -9.419 -28.915 1.00 88.62 99 SER A C 1
ATOM 797 O O . SER A 1 99 ? 17.437 -9.970 -28.895 1.00 88.62 99 SER A O 1
ATOM 799 N N . ASN A 1 100 ? 16.214 -8.135 -28.558 1.00 87.81 100 ASN A N 1
ATOM 800 C CA . ASN A 1 100 ? 17.323 -7.321 -28.063 1.00 87.81 100 ASN A CA 1
ATOM 801 C C . ASN A 1 100 ? 17.409 -7.384 -26.529 1.00 87.81 100 ASN A C 1
ATOM 803 O O . ASN A 1 100 ? 17.045 -6.452 -25.804 1.00 87.81 100 ASN A O 1
ATOM 807 N N . TYR A 1 101 ? 17.927 -8.503 -26.022 1.00 88.50 101 TYR A N 1
ATOM 808 C CA . TYR A 1 101 ? 17.954 -8.816 -24.588 1.00 88.50 101 TYR A CA 1
ATOM 809 C C . TYR A 1 101 ? 18.816 -7.865 -23.751 1.00 88.50 101 TYR A C 1
ATOM 811 O O . TYR A 1 101 ? 18.495 -7.581 -22.597 1.00 88.50 101 TYR A O 1
ATOM 819 N N . LYS A 1 102 ? 19.883 -7.305 -24.332 1.00 88.50 102 LYS A N 1
ATOM 820 C CA . LYS A 1 102 ? 20.751 -6.336 -23.647 1.00 88.50 102 LYS A CA 1
ATOM 821 C C . LYS A 1 102 ? 20.011 -5.030 -23.352 1.00 88.50 102 LYS A C 1
ATOM 823 O O . LYS A 1 102 ? 20.085 -4.521 -22.232 1.00 88.50 102 LYS A O 1
ATOM 828 N N . LEU A 1 103 ? 19.305 -4.484 -24.347 1.00 88.94 103 LEU A N 1
ATOM 829 C CA . LEU A 1 103 ? 18.511 -3.268 -24.161 1.00 88.94 103 LEU A CA 1
ATOM 830 C C . LEU A 1 103 ? 17.279 -3.533 -23.295 1.00 88.94 103 LEU A C 1
ATOM 832 O O . LEU A 1 103 ? 16.998 -2.724 -22.409 1.00 88.94 103 LEU A O 1
ATOM 836 N N . ALA A 1 104 ? 16.621 -4.683 -23.479 1.00 89.88 104 ALA A N 1
ATOM 837 C CA . ALA A 1 104 ? 15.504 -5.113 -22.644 1.00 89.88 104 ALA A CA 1
ATOM 838 C C . ALA A 1 104 ? 15.897 -5.157 -21.161 1.00 89.88 104 ALA A C 1
ATOM 840 O O . ALA A 1 104 ? 15.261 -4.504 -20.337 1.00 89.88 104 ALA A O 1
ATOM 841 N N . TYR A 1 105 ? 17.003 -5.833 -20.825 1.00 91.88 105 TYR A N 1
ATOM 842 C CA . TYR A 1 105 ? 17.503 -5.921 -19.451 1.00 91.88 105 TYR A CA 1
ATOM 843 C C . TYR A 1 105 ? 17.737 -4.545 -18.830 1.00 91.88 105 TYR A C 1
ATOM 845 O O . TYR A 1 105 ? 17.305 -4.282 -17.707 1.00 91.88 105 TYR A O 1
ATOM 853 N N . ARG A 1 106 ? 18.406 -3.652 -19.569 1.00 91.75 106 ARG A N 1
ATOM 854 C CA . ARG A 1 106 ? 18.720 -2.302 -19.094 1.00 91.75 106 ARG A CA 1
ATOM 855 C C . ARG A 1 106 ? 17.452 -1.509 -18.776 1.00 91.75 106 ARG A C 1
ATOM 857 O O . ARG A 1 106 ? 17.393 -0.884 -17.722 1.00 91.75 106 ARG A O 1
ATOM 864 N N . GLN A 1 107 ? 16.454 -1.550 -19.659 1.00 93.25 107 GLN A N 1
ATOM 865 C CA . GLN A 1 107 ? 15.197 -0.822 -19.473 1.00 93.25 107 GLN A CA 1
ATOM 866 C C . GLN A 1 107 ? 14.347 -1.421 -18.345 1.00 93.25 107 GLN A C 1
ATOM 868 O O . GLN A 1 107 ? 13.926 -0.695 -17.449 1.00 93.25 107 GLN A O 1
ATOM 873 N N . LEU A 1 108 ? 14.191 -2.747 -18.305 1.00 94.25 108 LEU A N 1
ATOM 874 C CA . LEU A 1 108 ? 13.417 -3.436 -17.267 1.00 94.25 108 LEU A CA 1
ATOM 875 C C . LEU A 1 108 ? 14.036 -3.274 -15.868 1.00 94.25 108 LEU A C 1
ATOM 877 O O . LEU A 1 108 ? 13.318 -3.074 -14.887 1.00 94.25 108 LEU A O 1
ATOM 881 N N . ARG A 1 109 ? 15.372 -3.308 -15.750 1.00 93.94 109 ARG A N 1
ATOM 882 C CA . ARG A 1 109 ? 16.061 -2.991 -14.485 1.00 93.94 109 ARG A CA 1
ATOM 883 C C . ARG A 1 109 ? 15.969 -1.509 -14.136 1.00 93.94 109 ARG A C 1
ATOM 885 O O . ARG A 1 109 ? 15.864 -1.189 -12.955 1.00 93.94 109 ARG A O 1
ATOM 892 N N . GLY A 1 110 ? 15.972 -0.624 -15.133 1.00 93.88 110 GLY A N 1
ATOM 893 C CA . GLY A 1 110 ? 15.686 0.800 -14.954 1.00 93.88 110 GLY A CA 1
ATOM 894 C C . GLY A 1 110 ? 14.297 1.033 -14.356 1.00 93.88 110 GLY A C 1
ATOM 895 O O . GLY A 1 110 ? 14.176 1.751 -13.363 1.00 93.88 110 GLY A O 1
ATOM 896 N N . ALA A 1 111 ? 13.281 0.334 -14.873 1.00 96.25 111 ALA A N 1
ATOM 897 C CA . ALA A 1 111 ? 11.922 0.350 -14.338 1.00 96.25 111 ALA A CA 1
ATOM 898 C C . ALA A 1 111 ? 11.880 -0.123 -12.875 1.00 96.25 111 ALA A C 1
ATOM 900 O O . ALA A 1 111 ? 11.297 0.560 -12.037 1.00 96.25 111 ALA A O 1
ATOM 901 N N . GLN A 1 112 ? 12.578 -1.213 -12.519 1.00 95.25 112 GLN A N 1
ATOM 902 C CA . GLN A 1 112 ? 12.711 -1.641 -11.113 1.00 95.25 112 GLN A CA 1
ATOM 903 C C . GLN A 1 112 ? 13.366 -0.583 -10.218 1.00 95.25 112 GLN A C 1
ATOM 905 O O . GLN A 1 112 ? 12.983 -0.431 -9.057 1.00 95.25 112 GLN A O 1
ATOM 910 N N . GLY A 1 113 ? 14.350 0.145 -10.748 1.00 95.12 113 GLY A N 1
ATOM 911 C CA . GLY A 1 113 ? 14.993 1.254 -10.050 1.00 95.12 113 GLY A CA 1
ATOM 912 C C . GLY A 1 113 ? 14.013 2.381 -9.713 1.00 95.12 113 GLY A C 1
ATOM 913 O O . GLY A 1 113 ? 14.042 2.880 -8.590 1.00 95.12 113 GLY A O 1
ATOM 914 N N . GLN A 1 114 ? 13.119 2.739 -10.642 1.00 95.81 114 GLN A N 1
ATOM 915 C CA . GLN A 1 114 ? 12.062 3.731 -10.394 1.00 95.81 114 GLN A CA 1
ATOM 916 C C . GLN A 1 114 ? 10.974 3.181 -9.462 1.00 95.81 114 GLN A C 1
ATOM 918 O O . GLN A 1 114 ? 10.608 3.838 -8.489 1.00 95.81 114 GLN A O 1
ATOM 923 N N . LEU A 1 115 ? 10.522 1.939 -9.682 1.00 96.56 115 LEU A N 1
ATOM 924 C CA . LEU A 1 115 ? 9.538 1.270 -8.825 1.00 96.56 115 LEU A CA 1
ATOM 925 C C . LEU A 1 115 ? 9.984 1.250 -7.363 1.00 96.56 115 LEU A C 1
ATOM 927 O O . LEU A 1 115 ? 9.188 1.552 -6.483 1.00 96.56 115 LEU A O 1
ATOM 931 N N . LYS A 1 116 ? 11.261 0.961 -7.087 1.00 95.62 116 LYS A N 1
ATOM 932 C CA . LYS A 1 116 ? 11.818 1.010 -5.727 1.00 95.62 116 LYS A CA 1
ATOM 933 C C . LYS A 1 116 ? 11.523 2.350 -5.044 1.00 95.62 116 LYS A C 1
ATOM 935 O O . LYS A 1 116 ? 11.127 2.349 -3.881 1.00 95.62 116 LYS A O 1
ATOM 940 N N . ASN A 1 117 ? 11.739 3.465 -5.740 1.00 95.12 117 ASN A N 1
ATOM 941 C CA . ASN A 1 117 ? 11.550 4.800 -5.172 1.00 95.12 117 ASN A CA 1
ATOM 942 C C . ASN A 1 117 ? 10.063 5.067 -4.894 1.00 95.12 117 ASN A C 1
ATOM 944 O O . ASN A 1 117 ? 9.717 5.555 -3.821 1.00 95.12 117 ASN A O 1
ATOM 948 N N . ILE A 1 118 ? 9.184 4.661 -5.818 1.00 96.62 118 ILE A N 1
ATOM 949 C CA . ILE A 1 118 ? 7.726 4.757 -5.651 1.00 96.62 118 ILE A CA 1
ATOM 950 C C . ILE A 1 118 ? 7.270 3.944 -4.434 1.00 96.62 118 ILE A C 1
ATOM 952 O O . ILE A 1 118 ? 6.531 4.453 -3.593 1.00 96.62 118 ILE A O 1
ATOM 956 N N . PHE A 1 119 ? 7.728 2.697 -4.305 1.00 97.75 119 PHE A N 1
ATOM 957 C CA . PHE A 1 119 ? 7.410 1.831 -3.167 1.00 97.75 119 PHE A CA 1
ATOM 958 C C . PHE A 1 119 ? 7.888 2.423 -1.838 1.00 97.75 119 PHE A C 1
ATOM 960 O O . PHE A 1 119 ? 7.134 2.403 -0.869 1.00 97.75 119 PHE A O 1
ATOM 967 N N . GLN A 1 120 ? 9.107 2.967 -1.800 1.00 96.38 120 GLN A N 1
ATOM 968 C CA . GLN A 1 120 ? 9.667 3.603 -0.609 1.00 96.38 120 GLN A CA 1
ATOM 969 C C . GLN A 1 120 ? 8.788 4.771 -0.141 1.00 96.38 120 GLN A C 1
ATOM 971 O O . GLN A 1 120 ? 8.342 4.780 1.003 1.00 96.38 120 GLN A O 1
ATOM 976 N N . PHE A 1 121 ? 8.500 5.716 -1.037 1.00 95.81 121 PHE A N 1
ATOM 977 C CA . PHE A 1 121 ? 7.675 6.884 -0.726 1.00 95.81 121 PHE A CA 1
ATOM 978 C C . PHE A 1 121 ? 6.239 6.500 -0.340 1.00 95.81 121 PHE A C 1
ATOM 980 O O . PHE A 1 121 ? 5.666 7.043 0.600 1.00 95.81 121 PHE A O 1
ATOM 987 N N . THR A 1 122 ? 5.659 5.517 -1.030 1.00 96.62 122 THR A N 1
ATOM 988 C CA . THR A 1 122 ? 4.312 5.022 -0.714 1.00 96.62 122 THR A CA 1
ATOM 989 C C . THR A 1 122 ? 4.272 4.394 0.679 1.00 96.62 122 THR A C 1
ATOM 991 O O . THR A 1 122 ? 3.336 4.646 1.434 1.00 96.62 122 THR A O 1
ATOM 994 N N . LEU A 1 123 ? 5.283 3.595 1.045 1.00 97.62 123 LEU A N 1
ATOM 995 C CA . LEU A 1 123 ? 5.363 2.974 2.369 1.00 97.62 123 LEU A CA 1
ATOM 996 C C . LEU A 1 123 ? 5.480 4.019 3.479 1.00 97.62 123 LEU A C 1
ATOM 998 O O . LEU A 1 123 ? 4.789 3.905 4.485 1.00 97.62 123 LEU A O 1
ATOM 1002 N N . GLU A 1 124 ? 6.290 5.055 3.278 1.00 96.50 124 GLU A N 1
ATOM 1003 C CA . GLU A 1 124 ? 6.388 6.177 4.214 1.00 96.50 124 GLU A CA 1
ATOM 1004 C C . GLU A 1 124 ? 5.011 6.815 4.464 1.00 96.50 124 GLU A C 1
ATOM 1006 O O . GLU A 1 124 ? 4.558 6.880 5.606 1.00 96.50 124 GLU A O 1
ATOM 1011 N N . LYS A 1 125 ? 4.266 7.145 3.398 1.00 95.00 125 LYS A N 1
ATOM 1012 C CA . LYS A 1 125 ? 2.905 7.701 3.522 1.00 95.00 125 LYS A CA 1
ATOM 1013 C C . LYS A 1 125 ? 1.918 6.763 4.210 1.00 95.00 125 LYS A C 1
ATOM 1015 O O . LYS A 1 125 ? 1.032 7.218 4.933 1.00 95.00 125 LYS A O 1
ATOM 1020 N N . TYR A 1 126 ? 2.054 5.458 4.003 1.00 96.44 126 TYR A N 1
ATOM 1021 C CA . TYR A 1 126 ? 1.205 4.467 4.660 1.00 96.44 126 TYR A CA 1
ATOM 1022 C C . TYR A 1 126 ? 1.533 4.319 6.143 1.00 96.44 126 TYR A C 1
ATOM 1024 O O . TYR A 1 126 ? 0.609 4.175 6.943 1.00 96.44 126 TYR A O 1
ATOM 1032 N N . ASN A 1 127 ? 2.812 4.386 6.514 1.00 96.50 127 ASN A N 1
ATOM 1033 C CA . ASN A 1 127 ? 3.243 4.387 7.908 1.00 96.50 127 ASN A CA 1
ATOM 1034 C C . ASN A 1 127 ? 2.728 5.639 8.630 1.00 96.50 127 ASN A C 1
ATOM 1036 O O . ASN A 1 127 ? 2.152 5.511 9.709 1.00 96.50 127 ASN A O 1
ATOM 1040 N N . ASP A 1 128 ? 2.829 6.816 8.004 1.00 94.25 128 ASP A N 1
ATOM 1041 C CA . ASP A 1 128 ? 2.281 8.066 8.545 1.00 94.25 128 ASP A CA 1
ATOM 1042 C C . ASP A 1 128 ? 0.761 7.970 8.742 1.00 94.25 128 ASP A C 1
ATOM 1044 O O . ASP A 1 128 ? 0.243 8.244 9.824 1.00 94.25 128 ASP A O 1
ATOM 1048 N N . SER A 1 129 ? 0.036 7.503 7.719 1.00 93.69 129 SER A N 1
ATOM 1049 C CA . SER A 1 129 ? -1.418 7.303 7.779 1.00 93.69 129 SER A CA 1
ATOM 1050 C C . SER A 1 129 ? -1.826 6.314 8.877 1.00 93.69 129 SER A C 1
ATOM 1052 O O . SER A 1 129 ? -2.789 6.557 9.605 1.00 93.69 129 SER A O 1
ATOM 1054 N N . ALA A 1 130 ? -1.093 5.207 9.023 1.00 95.62 130 ALA A N 1
ATOM 1055 C CA . ALA A 1 130 ? -1.338 4.213 10.060 1.00 95.62 130 ALA A CA 1
ATOM 1056 C C . ALA A 1 130 ? -1.073 4.764 11.463 1.00 95.62 130 ALA A C 1
ATOM 1058 O O . ALA A 1 130 ? -1.881 4.535 12.363 1.00 95.62 130 ALA A O 1
ATOM 1059 N N . ARG A 1 131 ? 0.014 5.523 11.640 1.00 95.50 131 ARG A N 1
ATOM 1060 C CA . ARG A 1 131 ? 0.345 6.185 12.903 1.00 95.50 131 ARG A CA 1
ATOM 1061 C C . ARG A 1 131 ? -0.739 7.175 13.307 1.00 95.50 131 ARG A C 1
ATOM 1063 O O . ARG A 1 131 ? -1.265 7.059 14.407 1.00 95.50 131 ARG A O 1
ATOM 1070 N N . ILE A 1 132 ? -1.138 8.062 12.394 1.00 93.69 132 ILE A N 1
ATOM 1071 C CA . ILE A 1 132 ? -2.208 9.044 12.620 1.00 93.69 132 ILE A CA 1
ATOM 1072 C C . ILE A 1 132 ? -3.498 8.350 13.068 1.00 93.69 132 ILE A C 1
ATOM 1074 O O . ILE A 1 132 ? -4.106 8.748 14.061 1.00 93.69 132 ILE A O 1
ATOM 1078 N N . LEU A 1 133 ? -3.900 7.286 12.367 1.00 93.69 133 LEU A N 1
ATOM 1079 C CA . LEU A 1 133 ? -5.123 6.556 12.684 1.00 93.69 133 LEU A CA 1
ATOM 1080 C C . LEU A 1 133 ? -5.044 5.866 14.057 1.00 93.69 133 LEU A C 1
ATOM 1082 O O . LEU A 1 133 ? -6.000 5.912 14.827 1.00 93.69 133 LEU A O 1
ATOM 1086 N N . LEU A 1 134 ? -3.916 5.241 14.396 1.00 94.62 134 LEU A N 1
ATOM 1087 C CA . LEU A 1 134 ? -3.731 4.572 15.689 1.00 94.62 134 LEU A CA 1
ATOM 1088 C C . LEU A 1 134 ? -3.648 5.570 16.854 1.00 94.62 134 LEU A C 1
ATOM 1090 O O . LEU A 1 134 ? -4.264 5.348 17.894 1.00 94.62 134 LEU A O 1
ATOM 1094 N N . GLU A 1 135 ? -2.939 6.686 16.682 1.00 94.00 135 GLU A N 1
ATOM 1095 C CA . GLU A 1 135 ? -2.821 7.740 17.697 1.00 94.00 135 GLU A CA 1
ATOM 1096 C C . GLU A 1 135 ? -4.161 8.431 17.958 1.00 94.00 135 GLU A C 1
ATOM 1098 O O . GLU A 1 135 ? -4.532 8.632 19.114 1.00 94.00 135 GLU A O 1
ATOM 1103 N N . ALA A 1 136 ? -4.926 8.740 16.908 1.00 91.56 136 ALA A N 1
ATOM 1104 C CA . ALA A 1 136 ? -6.236 9.373 17.050 1.00 91.56 136 ALA A CA 1
ATOM 1105 C C . ALA A 1 136 ? -7.268 8.459 17.727 1.00 91.56 136 ALA A C 1
ATOM 1107 O O . ALA A 1 136 ? -8.134 8.922 18.469 1.00 91.56 136 ALA A O 1
ATOM 1108 N N . THR A 1 137 ? -7.180 7.149 17.494 1.00 90.62 137 THR A N 1
ATOM 1109 C CA . THR A 1 137 ? -8.147 6.174 18.023 1.00 90.62 137 THR A CA 1
ATOM 1110 C C . THR A 1 137 ? -7.807 5.698 19.432 1.00 90.62 137 THR A C 1
ATOM 1112 O O . THR A 1 137 ? -8.706 5.308 20.185 1.00 90.62 137 THR A O 1
ATOM 1115 N N . ALA A 1 138 ? -6.537 5.781 19.838 1.00 92.94 138 ALA A N 1
ATOM 1116 C CA . ALA A 1 138 ? -6.071 5.295 21.132 1.00 92.94 138 ALA A CA 1
ATOM 1117 C C . ALA A 1 138 ? -6.823 5.889 22.346 1.00 92.94 138 ALA A C 1
ATOM 1119 O O . ALA A 1 138 ? -7.262 5.098 23.187 1.00 92.94 138 ALA A O 1
ATOM 1120 N N . PRO A 1 139 ? -7.059 7.215 22.468 1.00 92.12 139 PRO A N 1
ATOM 1121 C CA . PRO A 1 139 ? -7.760 7.780 23.625 1.00 92.12 139 PRO A CA 1
ATOM 1122 C C . PRO A 1 139 ? -9.182 7.237 23.786 1.00 92.12 139 PRO A C 1
ATOM 1124 O O . PRO A 1 139 ? -9.618 6.944 24.899 1.00 92.12 139 PRO A O 1
ATOM 1127 N N . MET A 1 140 ? -9.898 7.075 22.673 1.00 90.56 140 MET A N 1
ATOM 1128 C CA . MET A 1 140 ? -11.255 6.532 22.653 1.00 90.56 140 MET A CA 1
ATOM 1129 C C . MET A 1 140 ? -11.275 5.080 23.140 1.00 90.56 140 MET A C 1
ATOM 1131 O O . MET A 1 140 ? -12.076 4.723 24.003 1.00 90.56 140 MET A O 1
ATOM 1135 N N . ILE A 1 141 ? -10.358 4.256 22.633 1.00 91.38 141 ILE A N 1
ATOM 1136 C CA . ILE A 1 141 ? -10.266 2.834 22.978 1.00 91.38 141 ILE A CA 1
ATOM 1137 C C . ILE A 1 141 ? -9.876 2.652 24.447 1.00 91.38 141 ILE A C 1
ATOM 1139 O O . ILE A 1 141 ? -10.483 1.850 25.156 1.00 91.38 141 ILE A O 1
ATOM 1143 N N . ILE A 1 142 ? -8.908 3.425 24.942 1.00 90.88 142 ILE A N 1
ATOM 1144 C CA . ILE A 1 142 ? -8.469 3.342 26.340 1.00 90.88 142 ILE A CA 1
ATOM 1145 C C . ILE A 1 142 ? -9.624 3.688 27.291 1.00 90.88 142 ILE A C 1
ATOM 1147 O O . ILE A 1 142 ? -9.819 2.980 28.279 1.00 90.88 142 ILE A O 1
ATOM 1151 N N . ARG A 1 143 ? -10.424 4.714 26.961 1.00 89.94 143 ARG A N 1
ATOM 1152 C CA . ARG A 1 143 ? -11.600 5.129 27.748 1.00 89.94 143 ARG A CA 1
ATOM 1153 C C . ARG A 1 143 ? -12.739 4.110 27.729 1.00 89.94 143 ARG A C 1
ATOM 1155 O O . ARG A 1 143 ? -13.402 3.959 28.746 1.00 89.94 143 ARG A O 1
ATOM 1162 N N . SER A 1 144 ? -12.945 3.400 26.616 1.00 87.56 144 SER A N 1
ATOM 1163 C CA . SER A 1 144 ? -14.005 2.379 26.493 1.00 87.56 144 SER A CA 1
ATOM 1164 C C . SER A 1 144 ? -13.826 1.181 27.436 1.00 87.56 144 SER A C 1
ATOM 1166 O O . SER A 1 144 ? -14.759 0.426 27.669 1.00 87.56 144 SER A O 1
ATOM 1168 N N . ASN A 1 145 ? -12.617 0.996 27.976 1.00 86.19 145 ASN A N 1
ATOM 1169 C CA . ASN A 1 145 ? -12.217 -0.121 28.829 1.00 86.19 145 ASN A CA 1
ATOM 1170 C C . ASN A 1 145 ? -12.375 -1.535 28.225 1.00 86.19 145 ASN A C 1
ATOM 1172 O O . ASN A 1 145 ? -12.030 -2.504 28.898 1.00 86.19 145 ASN A O 1
ATOM 1176 N N . ASP A 1 146 ? -12.767 -1.668 26.958 1.00 89.44 146 ASP A N 1
ATOM 1177 C CA . ASP A 1 146 ? -12.921 -2.961 26.291 1.00 89.44 146 ASP A CA 1
ATOM 1178 C C . ASP A 1 146 ? -11.567 -3.671 26.092 1.00 89.44 146 ASP A C 1
ATOM 1180 O O . ASP A 1 146 ? -10.617 -3.124 25.516 1.00 89.44 146 ASP A O 1
ATOM 1184 N N . ALA A 1 147 ? -11.472 -4.912 26.573 1.00 90.94 147 ALA A N 1
ATOM 1185 C CA . ALA A 1 147 ? -10.286 -5.749 26.443 1.00 90.94 147 ALA A CA 1
ATOM 1186 C C . ALA A 1 147 ? -9.966 -6.079 24.976 1.00 90.94 147 ALA A C 1
ATOM 1188 O O . ALA A 1 147 ? -8.791 -6.068 24.594 1.00 90.94 147 ALA A O 1
ATOM 1189 N N . ILE A 1 148 ? -10.990 -6.313 24.149 1.00 91.06 148 ILE A N 1
ATOM 1190 C CA . ILE A 1 148 ? -10.836 -6.681 22.736 1.00 91.06 148 ILE A CA 1
ATOM 1191 C C . ILE A 1 148 ? -10.300 -5.486 21.958 1.00 91.06 148 ILE A C 1
ATOM 1193 O O . ILE A 1 148 ? -9.276 -5.591 21.279 1.00 91.06 148 ILE A O 1
ATOM 1197 N N . ALA A 1 149 ? -10.932 -4.322 22.116 1.00 92.94 149 ALA A N 1
ATOM 1198 C CA . ALA A 1 149 ? -10.490 -3.093 21.469 1.00 92.94 149 ALA A CA 1
ATOM 1199 C C . ALA A 1 149 ? -9.045 -2.732 21.864 1.00 92.94 149 ALA A C 1
ATOM 1201 O O . ALA A 1 149 ? -8.226 -2.406 21.001 1.00 92.94 149 ALA A O 1
ATOM 1202 N N . LYS A 1 150 ? -8.678 -2.874 23.149 1.00 94.62 150 LYS A N 1
ATOM 1203 C CA . LYS A 1 150 ? -7.293 -2.684 23.619 1.00 94.62 150 LYS A CA 1
ATOM 1204 C C . LYS A 1 150 ? -6.320 -3.690 23.002 1.00 94.62 150 LYS A C 1
ATOM 1206 O O . LYS A 1 150 ? -5.190 -3.321 22.682 1.00 94.62 150 LYS A O 1
ATOM 1211 N N . HIS A 1 151 ? -6.716 -4.953 22.856 1.00 95.12 151 HIS A N 1
ATOM 1212 C CA . HIS A 1 151 ? -5.877 -5.969 22.225 1.00 95.12 151 HIS A CA 1
ATOM 1213 C C . HIS A 1 151 ? -5.643 -5.659 20.741 1.00 95.12 151 HIS A C 1
ATOM 1215 O O . HIS A 1 151 ? -4.497 -5.646 20.292 1.00 95.12 151 HIS A O 1
ATOM 1221 N N . LEU A 1 152 ? -6.703 -5.323 20.005 1.00 95.94 152 LEU A N 1
ATOM 1222 C CA . LEU A 1 152 ? -6.628 -4.914 18.602 1.00 95.94 152 LEU A CA 1
ATOM 1223 C C . LEU A 1 152 ? -5.739 -3.679 18.413 1.00 95.94 152 LEU A C 1
ATOM 1225 O O . LEU A 1 152 ? -4.905 -3.655 17.510 1.00 95.94 152 LEU A O 1
ATOM 1229 N N . LEU A 1 153 ? -5.835 -2.694 19.309 1.00 95.88 153 LEU A N 1
ATOM 1230 C CA . LEU A 1 153 ? -4.961 -1.521 19.289 1.00 95.88 153 LEU A CA 1
ATOM 1231 C C . LEU A 1 153 ? -3.479 -1.902 19.455 1.00 95.88 153 LEU A C 1
ATOM 1233 O O . LEU A 1 153 ? -2.627 -1.416 18.711 1.00 95.88 153 LEU A O 1
ATOM 1237 N N . LYS A 1 154 ? -3.160 -2.814 20.387 1.00 96.56 154 LYS A N 1
ATOM 1238 C CA . LYS A 1 154 ? -1.790 -3.331 20.568 1.00 96.56 154 LYS A CA 1
ATOM 1239 C C . LYS A 1 154 ? -1.282 -4.051 19.317 1.00 96.56 154 LYS A C 1
ATOM 1241 O O . LYS A 1 154 ? -0.132 -3.847 18.931 1.00 96.56 154 LYS A O 1
ATOM 1246 N N . LEU A 1 155 ? -2.125 -4.866 18.676 1.00 97.25 155 LEU A N 1
ATOM 1247 C CA . LEU A 1 155 ? -1.793 -5.514 17.401 1.00 97.25 155 LEU A CA 1
ATOM 1248 C C . LEU A 1 155 ? -1.515 -4.477 16.304 1.00 97.25 155 LEU A C 1
ATOM 1250 O O . LEU A 1 155 ? -0.557 -4.637 15.551 1.00 97.25 155 LEU A O 1
ATOM 1254 N N . GLY A 1 156 ? -2.302 -3.399 16.257 1.00 97.25 156 GLY A N 1
ATOM 1255 C CA . GLY A 1 156 ? -2.106 -2.274 15.345 1.00 97.25 156 GLY A CA 1
ATOM 1256 C C . GLY A 1 156 ? -0.737 -1.612 15.503 1.00 97.25 156 GLY A C 1
ATOM 1257 O O . GLY A 1 156 ? 0.009 -1.527 14.530 1.00 97.25 156 GLY A O 1
ATOM 1258 N N . PHE A 1 157 ? -0.362 -1.210 16.723 1.00 97.94 157 PHE A N 1
ATOM 1259 C CA . PHE A 1 157 ? 0.949 -0.596 16.985 1.00 97.94 157 PHE A CA 1
ATOM 1260 C C . PHE A 1 157 ? 2.124 -1.546 16.734 1.00 97.94 157 PHE A C 1
ATOM 1262 O O . PHE A 1 157 ? 3.147 -1.126 16.194 1.00 97.94 157 PHE A O 1
ATOM 1269 N N . ARG A 1 158 ? 1.984 -2.833 17.076 1.00 98.12 158 ARG A N 1
ATOM 1270 C CA . ARG A 1 158 ? 3.001 -3.848 16.764 1.00 98.12 158 ARG A CA 1
ATOM 1271 C C . ARG A 1 158 ? 3.230 -3.946 15.257 1.00 98.12 158 ARG A C 1
ATOM 1273 O O . ARG A 1 158 ? 4.369 -3.981 14.803 1.00 98.12 158 ARG A O 1
ATOM 1280 N N . ASP A 1 159 ? 2.155 -3.997 14.479 1.00 98.12 159 ASP A N 1
ATOM 1281 C CA . ASP A 1 159 ? 2.258 -4.102 13.029 1.00 98.12 159 ASP A CA 1
ATOM 1282 C C . ASP A 1 159 ? 2.780 -2.807 12.398 1.00 98.12 159 ASP A C 1
ATOM 1284 O O . ASP A 1 159 ? 3.597 -2.881 11.487 1.00 98.12 159 ASP A O 1
ATOM 1288 N N . LEU A 1 160 ? 2.408 -1.631 12.915 1.00 97.94 160 LEU A N 1
ATOM 1289 C CA . LEU A 1 160 ? 3.032 -0.367 12.509 1.00 97.94 160 LEU A CA 1
ATOM 1290 C C . LEU A 1 160 ? 4.552 -0.420 12.709 1.00 97.94 160 LEU A C 1
ATOM 1292 O O . LEU A 1 160 ? 5.302 -0.124 11.781 1.00 97.94 160 LEU A O 1
ATOM 1296 N N . LYS A 1 161 ? 5.009 -0.881 13.879 1.00 98.38 161 LYS A N 1
ATOM 1297 C CA . LYS A 1 161 ? 6.440 -1.018 14.157 1.00 98.38 161 LYS A CA 1
ATOM 1298 C C . LYS A 1 161 ? 7.126 -1.982 13.182 1.00 98.38 161 LYS A C 1
ATOM 1300 O O . LYS A 1 161 ? 8.170 -1.655 12.627 1.00 98.38 161 LYS A O 1
ATOM 1305 N N . ASN A 1 162 ? 6.500 -3.121 12.890 1.00 98.12 162 ASN A N 1
ATOM 1306 C CA . ASN A 1 162 ? 7.009 -4.060 11.888 1.00 98.12 162 ASN A CA 1
ATOM 1307 C C . ASN A 1 162 ? 7.105 -3.422 10.486 1.00 98.12 162 ASN A C 1
ATOM 1309 O O . ASN A 1 162 ? 8.063 -3.674 9.757 1.00 98.12 162 ASN A O 1
ATOM 1313 N N . ALA A 1 163 ? 6.138 -2.587 10.088 1.00 98.31 163 ALA A N 1
ATOM 1314 C CA . ALA A 1 163 ? 6.177 -1.877 8.807 1.00 98.31 163 ALA A CA 1
ATOM 1315 C C . ALA A 1 163 ? 7.323 -0.847 8.735 1.00 98.31 163 ALA A C 1
ATOM 1317 O O . ALA A 1 163 ? 7.964 -0.707 7.690 1.00 98.31 163 ALA A O 1
ATOM 1318 N N . GLU A 1 164 ? 7.628 -0.167 9.841 1.00 98.06 164 GLU A N 1
ATOM 1319 C CA . GLU A 1 164 ? 8.796 0.716 9.965 1.00 98.06 164 GLU A CA 1
ATOM 1320 C C . GLU A 1 164 ? 10.116 -0.064 9.899 1.00 98.06 164 GLU A C 1
ATOM 1322 O O . GLU A 1 164 ? 11.076 0.375 9.262 1.00 98.06 164 GLU A O 1
ATOM 1327 N N . ASP A 1 165 ? 10.170 -1.250 10.502 1.00 98.19 165 ASP A N 1
ATOM 1328 C CA . ASP A 1 165 ? 11.350 -2.116 10.452 1.00 98.19 165 ASP A CA 1
ATOM 1329 C C . ASP A 1 165 ? 11.602 -2.633 9.023 1.00 98.19 165 ASP A C 1
ATOM 1331 O O . ASP A 1 165 ? 12.744 -2.653 8.554 1.00 98.19 165 ASP A O 1
ATOM 1335 N N . PHE A 1 166 ? 10.546 -2.945 8.263 1.00 98.25 166 PHE A N 1
ATOM 1336 C CA . PHE A 1 166 ? 10.658 -3.235 6.829 1.00 98.25 166 PHE A CA 1
ATOM 1337 C C . PHE A 1 166 ? 11.159 -2.029 6.025 1.00 98.25 166 PHE A C 1
ATOM 1339 O O . PHE A 1 166 ? 12.022 -2.176 5.152 1.00 98.25 166 PHE A O 1
ATOM 1346 N N . TYR A 1 167 ? 10.659 -0.827 6.329 1.00 97.81 167 TYR A N 1
ATOM 1347 C CA . TYR A 1 167 ? 11.106 0.410 5.688 1.00 97.81 167 TYR A CA 1
ATOM 1348 C C . TYR A 1 167 ? 12.601 0.667 5.931 1.00 97.81 167 TYR A C 1
ATOM 1350 O O . TYR A 1 167 ? 13.362 0.868 4.980 1.00 97.81 167 TYR A O 1
ATOM 1358 N N . THR A 1 168 ? 13.047 0.588 7.186 1.00 97.50 168 THR A N 1
ATOM 1359 C CA . THR A 1 168 ? 14.451 0.802 7.573 1.00 97.50 168 THR A CA 1
ATOM 1360 C C . THR A 1 168 ? 15.374 -0.281 7.014 1.00 97.50 168 THR A C 1
ATOM 1362 O O . THR A 1 168 ? 16.425 0.039 6.457 1.00 97.50 168 THR A O 1
ATOM 1365 N N . THR A 1 169 ? 14.961 -1.551 7.049 1.00 97.00 169 THR A N 1
ATOM 1366 C CA . THR A 1 169 ? 15.692 -2.661 6.414 1.00 97.00 169 THR A CA 1
ATOM 1367 C C . THR A 1 169 ? 15.863 -2.413 4.917 1.00 97.00 169 THR A C 1
ATOM 1369 O O . THR A 1 169 ? 16.966 -2.535 4.372 1.00 97.00 169 THR A O 1
ATOM 1372 N N . GLY A 1 170 ? 14.789 -1.999 4.241 1.00 95.69 170 GLY A N 1
ATOM 1373 C CA . GLY A 1 170 ? 14.823 -1.637 2.831 1.00 95.69 170 GLY A CA 1
ATOM 1374 C C . GLY A 1 170 ? 15.765 -0.464 2.554 1.00 95.69 170 GLY A C 1
ATOM 1375 O O . GLY A 1 170 ? 16.548 -0.539 1.608 1.00 95.69 170 GLY A O 1
ATOM 1376 N N . LEU A 1 171 ? 15.762 0.587 3.381 1.00 94.94 171 LEU A N 1
ATOM 1377 C CA . LEU A 1 171 ? 16.683 1.726 3.257 1.00 94.94 171 LEU A CA 1
ATOM 1378 C C . LEU A 1 171 ? 18.151 1.305 3.392 1.00 94.94 171 LEU A C 1
ATOM 1380 O O . LEU A 1 171 ? 18.939 1.598 2.491 1.00 94.94 171 LEU A O 1
ATOM 1384 N N . ASN A 1 172 ? 18.476 0.546 4.440 1.00 95.75 172 ASN A N 1
ATOM 1385 C CA . ASN A 1 172 ? 19.839 0.114 4.774 1.00 95.75 172 ASN A CA 1
ATOM 1386 C C . ASN A 1 172 ? 20.425 -0.905 3.782 1.00 95.75 172 ASN A C 1
ATOM 1388 O O . ASN A 1 172 ? 21.632 -1.129 3.744 1.00 95.75 172 ASN A O 1
ATOM 1392 N N . SER A 1 173 ? 19.583 -1.520 2.951 1.00 94.50 173 SER A N 1
ATOM 1393 C CA . SER A 1 173 ? 20.017 -2.446 1.902 1.00 94.50 173 SER A CA 1
ATOM 1394 C C . SER A 1 173 ? 20.773 -1.740 0.772 1.00 94.50 173 SER A C 1
ATOM 1396 O O . SER A 1 173 ? 20.519 -0.569 0.468 1.00 94.50 173 SER A O 1
ATOM 1398 N N . ALA A 1 174 ? 21.634 -2.469 0.055 1.00 93.81 174 ALA A N 1
ATOM 1399 C CA 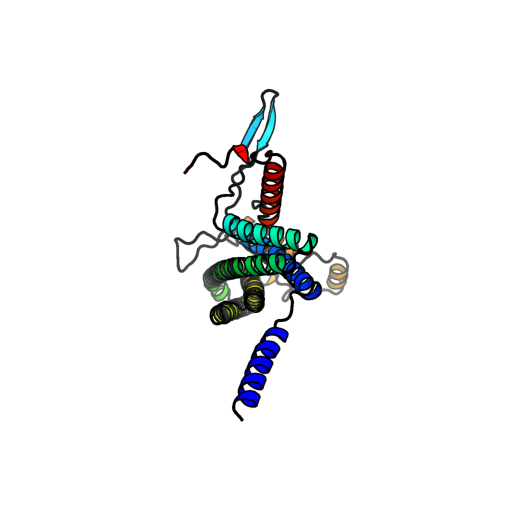. ALA A 1 174 ? 22.464 -1.884 -0.997 1.00 93.81 174 ALA A CA 1
ATOM 1400 C C . ALA A 1 174 ? 21.624 -1.219 -2.118 1.00 93.81 174 ALA A C 1
ATOM 1402 O O . ALA A 1 174 ? 20.590 -1.763 -2.526 1.00 93.81 174 ALA A O 1
ATOM 1403 N N . PRO A 1 175 ? 22.049 -0.066 -2.684 1.00 89.44 175 PRO A N 1
ATOM 1404 C CA . PRO A 1 175 ? 21.221 0.719 -3.608 1.00 89.44 175 PRO A CA 1
ATOM 1405 C C . PRO A 1 175 ? 20.718 -0.030 -4.848 1.00 89.44 175 PRO A C 1
ATOM 1407 O O . PRO A 1 175 ? 19.612 0.267 -5.304 1.00 89.44 175 PRO A O 1
ATOM 1410 N N . HIS A 1 176 ? 21.505 -0.987 -5.353 1.00 88.88 176 HIS A N 1
ATOM 1411 C CA . HIS A 1 176 ? 21.290 -1.756 -6.587 1.00 88.88 176 HIS A CA 1
ATOM 1412 C C . HIS A 1 176 ? 20.484 -3.058 -6.392 1.00 88.88 176 HIS A C 1
ATOM 1414 O O . HIS A 1 176 ? 20.112 -3.725 -7.365 1.00 88.88 176 HIS A O 1
ATOM 1420 N N . GLN A 1 177 ? 20.179 -3.432 -5.145 1.00 92.81 177 GLN A N 1
ATOM 1421 C CA . GLN A 1 177 ? 19.380 -4.615 -4.813 1.00 92.81 177 GLN A CA 1
ATOM 1422 C C . GLN A 1 177 ? 17.875 -4.325 -4.951 1.00 92.81 177 GLN A C 1
ATOM 1424 O O . GLN A 1 177 ? 17.109 -4.439 -3.997 1.00 92.81 177 GLN A O 1
ATOM 1429 N N . TYR A 1 178 ? 17.440 -3.928 -6.155 1.00 94.19 178 TYR A N 1
ATOM 1430 C CA . TYR A 1 178 ? 16.064 -3.473 -6.401 1.00 94.19 178 TYR A CA 1
ATOM 1431 C C . TYR A 1 178 ? 15.012 -4.519 -6.016 1.00 94.19 178 TYR A C 1
ATOM 1433 O O . TYR A 1 178 ? 14.070 -4.183 -5.312 1.00 94.19 178 TYR A O 1
ATOM 1441 N N . ARG A 1 179 ? 15.205 -5.789 -6.399 1.00 92.62 179 ARG A N 1
ATOM 1442 C CA . ARG A 1 179 ? 14.269 -6.891 -6.099 1.00 92.62 179 ARG A CA 1
ATOM 1443 C C . ARG A 1 179 ? 14.062 -7.076 -4.594 1.00 92.62 179 ARG A C 1
ATOM 1445 O O . ARG A 1 179 ? 12.928 -7.154 -4.142 1.00 92.62 179 ARG A O 1
ATOM 1452 N N . TYR A 1 180 ? 15.150 -7.080 -3.821 1.00 95.06 180 TYR A N 1
ATOM 1453 C CA . TYR A 1 180 ? 15.076 -7.202 -2.365 1.00 95.06 180 TYR A CA 1
ATOM 1454 C C . TYR A 1 180 ? 14.360 -6.001 -1.739 1.00 95.06 180 TYR A C 1
ATOM 1456 O O . TYR A 1 180 ? 13.449 -6.185 -0.942 1.00 95.06 180 TYR A O 1
ATOM 1464 N N . LYS A 1 181 ? 14.700 -4.773 -2.152 1.00 96.62 181 LYS A N 1
ATOM 1465 C CA . LYS A 1 181 ? 14.025 -3.562 -1.658 1.00 96.62 181 LYS A CA 1
ATOM 1466 C C . LYS A 1 181 ? 12.531 -3.556 -1.991 1.00 96.62 181 LYS A C 1
ATOM 1468 O O . LYS A 1 181 ? 11.727 -3.263 -1.116 1.00 96.62 181 LYS A O 1
ATOM 1473 N N . LEU A 1 182 ? 12.156 -3.924 -3.218 1.00 96.75 182 LEU A N 1
ATOM 1474 C CA . LEU A 1 182 ? 10.755 -4.052 -3.632 1.00 96.75 182 LEU A CA 1
ATOM 1475 C C . LEU A 1 182 ? 10.006 -5.068 -2.765 1.00 96.75 182 LEU A C 1
ATOM 1477 O O . LEU A 1 182 ? 8.914 -4.763 -2.295 1.00 96.75 182 LEU A O 1
ATOM 1481 N N . LEU A 1 183 ? 10.616 -6.225 -2.485 1.00 96.25 183 LEU A N 1
ATOM 1482 C CA . LEU A 1 183 ? 10.047 -7.224 -1.583 1.00 96.25 183 LEU A CA 1
ATOM 1483 C C . LEU A 1 183 ? 9.820 -6.641 -0.181 1.00 96.25 183 LEU A C 1
ATOM 1485 O O . LEU A 1 183 ? 8.689 -6.663 0.300 1.00 96.25 183 LEU A O 1
ATOM 1489 N N . GLN A 1 184 ? 10.853 -6.058 0.436 1.00 97.31 184 GLN A N 1
ATOM 1490 C CA . GLN A 1 184 ? 10.758 -5.482 1.783 1.00 97.31 184 GLN A CA 1
ATOM 1491 C C . GLN A 1 184 ? 9.692 -4.383 1.860 1.00 97.31 184 GLN A C 1
ATOM 1493 O O . GLN A 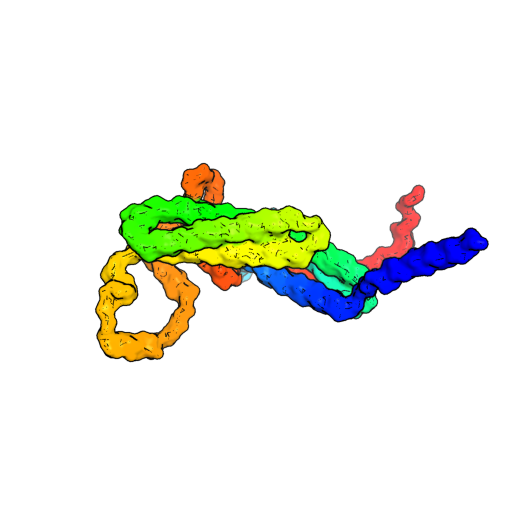1 184 ? 8.837 -4.406 2.741 1.00 97.31 184 GLN A O 1
ATOM 1498 N N . TYR A 1 185 ? 9.676 -3.455 0.901 1.00 98.12 185 TYR A N 1
ATOM 1499 C CA . TYR A 1 185 ? 8.670 -2.395 0.873 1.00 98.12 185 TYR A CA 1
ATOM 1500 C C . TYR A 1 185 ? 7.258 -2.927 0.601 1.00 98.12 185 TYR A C 1
ATOM 1502 O O . TYR A 1 185 ? 6.295 -2.405 1.158 1.00 98.12 185 TYR A O 1
ATOM 1510 N N . SER A 1 186 ? 7.109 -3.982 -0.206 1.00 97.44 186 SER A N 1
ATOM 1511 C CA . SER A 1 186 ? 5.809 -4.618 -0.441 1.00 97.44 186 SER A CA 1
ATOM 1512 C C . SER A 1 186 ? 5.250 -5.286 0.821 1.00 97.44 186 SER A C 1
ATOM 1514 O O . SER A 1 186 ? 4.066 -5.128 1.123 1.00 97.44 186 SER A O 1
ATOM 1516 N N . GLU A 1 187 ? 6.095 -5.966 1.601 1.00 97.62 187 GLU A N 1
ATOM 1517 C CA . GLU A 1 187 ? 5.709 -6.576 2.878 1.00 97.62 187 GLU A CA 1
ATOM 1518 C C . GLU A 1 187 ? 5.432 -5.515 3.948 1.00 97.62 187 GLU A C 1
ATOM 1520 O O . GLU A 1 187 ? 4.449 -5.624 4.689 1.00 97.62 187 GLU A O 1
ATOM 1525 N N . GLY A 1 188 ? 6.211 -4.429 3.954 1.00 97.94 188 GLY A N 1
ATOM 1526 C CA . GLY A 1 188 ? 5.933 -3.233 4.746 1.00 97.94 188 GLY A CA 1
ATOM 1527 C C . GLY A 1 188 ? 4.555 -2.646 4.436 1.00 97.94 188 GLY A C 1
ATOM 1528 O O . GLY A 1 188 ? 3.762 -2.441 5.349 1.00 97.94 188 GLY A O 1
ATOM 1529 N N . LEU A 1 189 ? 4.209 -2.468 3.155 1.00 97.94 189 LEU A N 1
ATOM 1530 C CA . LEU A 1 189 ? 2.913 -1.917 2.733 1.00 97.94 189 LEU A CA 1
ATOM 1531 C C . LEU A 1 189 ? 1.735 -2.811 3.139 1.00 97.94 189 LEU A C 1
ATOM 1533 O O . LEU A 1 189 ? 0.722 -2.318 3.641 1.00 97.94 189 LEU A O 1
ATOM 1537 N N . LYS A 1 190 ? 1.860 -4.133 2.965 1.00 97.56 190 LYS A N 1
ATOM 1538 C CA . LYS A 1 190 ? 0.848 -5.097 3.434 1.00 97.56 190 LYS A CA 1
ATOM 1539 C C . LYS A 1 190 ? 0.680 -5.031 4.953 1.00 97.56 190 LYS A C 1
ATOM 1541 O O . LYS A 1 190 ? -0.443 -5.080 5.455 1.00 97.56 190 LYS A O 1
ATOM 1546 N N . THR A 1 191 ? 1.785 -4.891 5.676 1.00 97.69 191 THR A N 1
ATOM 1547 C CA . THR A 1 191 ? 1.795 -4.807 7.137 1.00 97.69 191 THR A CA 1
ATOM 1548 C C . THR A 1 191 ? 1.199 -3.485 7.636 1.00 97.69 191 THR A C 1
ATOM 1550 O O . THR A 1 191 ? 0.371 -3.508 8.544 1.00 97.69 191 THR A O 1
ATOM 1553 N N . ALA A 1 192 ? 1.491 -2.356 6.986 1.00 97.81 192 ALA A N 1
ATOM 1554 C CA . ALA A 1 192 ? 0.874 -1.061 7.281 1.00 97.81 192 ALA A CA 1
ATOM 1555 C C . ALA A 1 192 ? -0.642 -1.071 7.010 1.00 97.81 192 ALA A C 1
ATOM 1557 O O . ALA A 1 192 ? -1.432 -0.591 7.825 1.00 97.81 192 ALA A O 1
ATOM 1558 N N . ARG A 1 193 ? -1.087 -1.702 5.910 1.00 96.56 193 ARG A N 1
ATOM 1559 C CA . ARG A 1 193 ? -2.518 -1.957 5.653 1.00 96.56 193 ARG A CA 1
ATOM 1560 C C . ARG A 1 193 ? -3.160 -2.757 6.783 1.00 96.56 193 ARG A C 1
ATOM 1562 O O . ARG A 1 193 ? -4.240 -2.406 7.249 1.00 96.56 193 ARG A O 1
ATOM 1569 N N . ARG A 1 194 ? -2.493 -3.811 7.254 1.00 96.31 194 ARG A N 1
ATOM 1570 C CA . ARG A 1 194 ? -2.974 -4.634 8.371 1.00 96.31 194 ARG A CA 1
ATOM 1571 C C . ARG A 1 194 ? -3.065 -3.837 9.678 1.00 96.31 194 ARG A C 1
ATOM 1573 O O . ARG A 1 194 ? -4.083 -3.938 10.355 1.00 96.31 194 ARG A O 1
ATOM 1580 N N . ALA A 1 195 ? -2.089 -2.978 9.973 1.00 97.62 195 ALA A N 1
ATOM 1581 C CA . ALA A 1 195 ? -2.137 -2.067 11.118 1.00 97.62 195 ALA A CA 1
ATOM 1582 C C . ALA A 1 195 ? -3.356 -1.128 11.059 1.00 97.62 195 ALA A C 1
ATOM 1584 O O . ALA A 1 195 ? -4.106 -1.027 12.031 1.00 97.62 195 ALA A O 1
ATOM 1585 N N . ARG A 1 196 ? -3.623 -0.516 9.893 1.00 96.31 196 ARG A N 1
ATOM 1586 C CA . ARG A 1 196 ? -4.820 0.319 9.685 1.00 96.31 196 ARG A CA 1
ATOM 1587 C C . ARG A 1 196 ? -6.114 -0.476 9.853 1.00 96.31 196 ARG A C 1
ATOM 1589 O O . ARG A 1 196 ? -7.037 0.019 10.486 1.00 96.31 196 ARG A O 1
ATOM 1596 N N . ARG A 1 197 ? -6.185 -1.717 9.353 1.00 95.62 197 ARG A N 1
ATOM 1597 C CA . ARG A 1 197 ? -7.352 -2.593 9.576 1.00 95.62 197 ARG A CA 1
ATOM 1598 C C . ARG A 1 197 ? -7.591 -2.847 11.063 1.00 95.62 197 ARG A C 1
ATOM 1600 O O . ARG A 1 197 ? -8.731 -2.757 11.501 1.00 95.62 197 ARG A O 1
ATOM 1607 N N . TYR A 1 198 ? -6.546 -3.123 11.845 1.00 96.81 198 TYR A N 1
ATOM 1608 C CA . TYR A 1 198 ? -6.704 -3.302 13.290 1.00 96.81 198 TYR A CA 1
ATOM 1609 C C . TYR A 1 198 ? -7.179 -2.035 13.992 1.00 96.81 198 TYR A C 1
ATOM 1611 O O . TYR A 1 198 ? -8.011 -2.138 14.887 1.00 96.81 198 TYR A O 1
ATOM 1619 N N . ALA A 1 199 ? -6.728 -0.857 13.555 1.00 95.00 199 ALA A N 1
ATOM 1620 C CA . ALA A 1 199 ? -7.251 0.405 14.067 1.00 95.00 199 ALA A CA 1
ATOM 1621 C C . ALA A 1 199 ? -8.764 0.526 13.809 1.00 95.00 199 ALA A C 1
ATOM 1623 O O . ALA A 1 199 ? -9.523 0.762 14.743 1.00 95.00 199 ALA A O 1
ATOM 1624 N N . LEU A 1 200 ? -9.217 0.264 12.576 1.00 94.62 200 LEU A N 1
ATOM 1625 C CA . LEU A 1 200 ? -10.643 0.287 12.219 1.00 94.62 200 LEU A CA 1
ATOM 1626 C C . LEU A 1 200 ? -11.471 -0.712 13.037 1.00 94.62 200 LEU A C 1
ATOM 1628 O O . LEU A 1 200 ? -12.528 -0.369 13.561 1.00 94.62 200 LEU A O 1
ATOM 1632 N N . LEU A 1 201 ? -10.979 -1.942 13.183 1.00 93.50 201 LEU A N 1
ATOM 1633 C CA . LEU A 1 201 ? -11.647 -2.968 13.982 1.00 93.50 201 LEU A CA 1
ATOM 1634 C C . LEU A 1 201 ? -11.714 -2.582 15.464 1.00 93.50 201 LEU A C 1
ATOM 1636 O O . LEU A 1 201 ? -12.742 -2.796 16.101 1.00 93.50 201 LEU A O 1
ATOM 1640 N N . ALA A 1 202 ? -10.653 -1.979 16.004 1.00 93.88 202 ALA A N 1
ATOM 1641 C CA . ALA A 1 202 ? -10.634 -1.498 17.380 1.00 93.88 202 ALA A CA 1
ATOM 1642 C C . ALA A 1 202 ? -11.622 -0.340 17.596 1.00 93.88 202 ALA A C 1
ATOM 1644 O O . ALA A 1 202 ? -12.273 -0.288 18.636 1.00 93.88 202 ALA A O 1
ATOM 1645 N N . MET A 1 203 ? -11.777 0.553 16.609 1.00 92.06 203 MET A N 1
ATOM 1646 C CA . MET A 1 203 ? -12.785 1.619 16.645 1.00 92.06 203 MET A CA 1
ATOM 1647 C C . MET A 1 203 ? -14.203 1.062 16.695 1.00 92.06 203 MET A C 1
ATOM 1649 O O . MET A 1 203 ? -15.008 1.535 17.493 1.00 92.06 203 MET A O 1
ATOM 1653 N N . ILE A 1 204 ? -14.495 0.063 15.855 1.00 91.81 204 ILE A N 1
ATOM 1654 C CA . ILE A 1 204 ? -15.794 -0.612 15.846 1.00 91.81 204 ILE A CA 1
ATOM 1655 C C . ILE A 1 204 ? -16.027 -1.258 17.211 1.00 91.81 204 ILE A C 1
ATOM 1657 O O . ILE A 1 204 ? -16.991 -0.903 17.876 1.00 91.81 204 ILE A O 1
ATOM 1661 N N . ALA A 1 205 ? -15.105 -2.109 17.673 1.00 90.19 205 ALA A N 1
ATOM 1662 C CA . ALA A 1 205 ? -15.242 -2.830 18.939 1.00 90.19 205 ALA A CA 1
ATOM 1663 C C . ALA A 1 205 ? -15.453 -1.897 20.147 1.00 90.19 205 ALA A C 1
ATOM 1665 O O . ALA A 1 205 ? -16.300 -2.173 20.992 1.00 90.19 205 ALA A O 1
ATOM 1666 N N . ALA A 1 206 ? -14.743 -0.764 20.196 1.00 90.88 206 ALA A N 1
ATOM 1667 C CA . ALA A 1 206 ? -14.882 0.224 21.267 1.00 90.88 206 ALA A CA 1
ATOM 1668 C C . ALA A 1 206 ? -16.228 0.972 21.257 1.00 90.88 206 ALA A C 1
ATOM 1670 O O . ALA A 1 206 ? -16.619 1.529 22.283 1.00 90.88 206 ALA A O 1
ATOM 1671 N N . LYS A 1 207 ? -16.906 1.046 20.105 1.00 88.44 207 LYS A N 1
ATOM 1672 C CA . LYS A 1 207 ? -18.197 1.732 19.942 1.00 88.44 207 LYS A CA 1
ATOM 1673 C C . LYS A 1 207 ? -19.389 0.786 19.955 1.00 88.44 207 LYS A C 1
ATOM 1675 O O . LYS A 1 207 ? -20.494 1.240 20.230 1.00 88.44 207 LYS A O 1
ATOM 1680 N N . THR A 1 208 ? -19.178 -0.494 19.668 1.00 86.62 208 THR A N 1
ATOM 1681 C CA . THR A 1 208 ? -20.211 -1.519 19.779 1.00 86.62 208 THR A CA 1
ATOM 1682 C C . THR A 1 208 ? -20.575 -1.715 21.256 1.00 86.62 208 THR A C 1
ATOM 1684 O O . THR A 1 208 ? -19.683 -2.033 22.049 1.00 86.62 208 THR A O 1
ATOM 1687 N N . PRO A 1 209 ? -21.853 -1.541 21.644 1.00 82.25 209 PRO A N 1
ATOM 1688 C CA . PRO A 1 209 ? -22.324 -1.886 22.983 1.00 82.25 209 PRO A CA 1
ATOM 1689 C C . PRO A 1 209 ? -22.043 -3.356 23.306 1.00 82.25 209 PRO A C 1
ATOM 1691 O O . PRO A 1 209 ? -22.031 -4.198 22.409 1.00 82.25 209 PRO A O 1
ATOM 1694 N N . ASP A 1 210 ? -21.844 -3.688 24.582 1.00 78.88 210 ASP A N 1
ATOM 1695 C CA . ASP A 1 210 ? -21.507 -5.063 24.972 1.00 78.88 210 ASP A CA 1
ATOM 1696 C C . ASP A 1 210 ? -22.612 -6.073 24.609 1.00 78.88 210 ASP A C 1
ATOM 1698 O O . ASP A 1 210 ? -22.305 -7.208 24.256 1.00 78.88 210 ASP A O 1
ATOM 1702 N N . GLU A 1 211 ? -23.878 -5.651 24.585 1.00 74.19 211 GLU A N 1
ATOM 1703 C CA . GLU A 1 211 ? -25.026 -6.489 24.198 1.00 74.19 211 GLU A CA 1
ATOM 1704 C C . GLU A 1 211 ? -24.978 -6.952 22.730 1.00 74.19 211 GLU A C 1
ATOM 1706 O O . GLU A 1 211 ? -25.406 -8.061 22.406 1.00 74.19 211 GLU A O 1
ATOM 1711 N N . ASP A 1 212 ? -24.408 -6.129 21.845 1.00 76.62 212 ASP A N 1
ATOM 1712 C CA . ASP A 1 212 ? -24.329 -6.401 20.406 1.00 76.62 212 ASP A CA 1
ATOM 1713 C C . ASP A 1 212 ? -23.100 -7.241 20.028 1.00 76.62 212 ASP A C 1
ATOM 1715 O O . ASP A 1 212 ? -22.972 -7.712 18.890 1.00 76.62 212 ASP A O 1
ATOM 1719 N N . LYS A 1 213 ? -22.165 -7.451 20.962 1.00 76.75 213 LYS A N 1
ATOM 1720 C CA . LYS A 1 213 ? -20.955 -8.229 20.692 1.00 76.75 213 LYS A CA 1
ATOM 1721 C C . LYS A 1 213 ? -21.298 -9.712 20.611 1.00 76.75 213 LYS A C 1
ATOM 1723 O O . LYS A 1 213 ? -21.901 -10.303 21.505 1.00 76.75 213 LYS A O 1
ATOM 1728 N N . LEU A 1 214 ? -20.819 -10.345 19.541 1.00 71.50 214 LEU A N 1
ATOM 1729 C CA . LEU A 1 214 ? -21.044 -11.766 19.248 1.00 71.50 214 LEU A CA 1
ATOM 1730 C C . LEU A 1 214 ? -20.603 -12.716 20.371 1.00 71.50 214 LEU A C 1
ATOM 1732 O O . LEU A 1 214 ? -21.089 -13.844 20.408 1.00 71.50 214 LEU A O 1
ATOM 1736 N N . GLU A 1 215 ? -19.675 -12.279 21.222 1.00 66.62 215 GLU A N 1
ATOM 1737 C CA . GLU A 1 215 ? -19.117 -13.046 22.339 1.00 66.62 215 GLU A CA 1
ATOM 1738 C C . GLU A 1 215 ? -20.028 -13.047 23.574 1.00 66.62 215 GLU A C 1
ATOM 1740 O O . GLU A 1 215 ? -20.065 -14.038 24.298 1.00 66.62 215 GLU A O 1
ATOM 1745 N N . TYR A 1 216 ? -20.792 -11.972 23.792 1.00 60.44 216 TYR A N 1
ATOM 1746 C CA . TYR A 1 216 ? -21.700 -11.838 24.937 1.00 60.44 216 TYR A CA 1
ATOM 1747 C C . TYR A 1 216 ? -23.142 -12.247 24.600 1.00 60.44 216 TYR A C 1
ATOM 1749 O O . TYR A 1 216 ? -23.957 -12.454 25.499 1.00 60.44 216 TYR A O 1
ATOM 1757 N N . LYS A 1 217 ? -23.459 -12.435 23.311 1.00 67.31 217 LYS A N 1
ATOM 1758 C CA . LYS A 1 217 ? -24.770 -12.914 22.865 1.00 67.31 217 LYS A CA 1
ATOM 1759 C C . LYS A 1 217 ? -24.924 -14.419 23.106 1.00 67.31 217 LYS A C 1
ATOM 1761 O O . LYS A 1 217 ? -24.230 -15.233 22.497 1.00 67.31 217 LYS A O 1
ATOM 1766 N N . PHE A 1 218 ? -25.899 -14.799 23.932 1.00 65.25 218 PHE A N 1
ATOM 1767 C CA . PHE A 1 218 ? -26.325 -16.194 24.065 1.00 65.25 218 PHE A CA 1
ATOM 1768 C C . PHE A 1 218 ? -26.851 -16.702 22.713 1.00 65.25 218 PHE A C 1
ATOM 1770 O O . PHE A 1 218 ? -27.771 -16.111 22.146 1.00 65.25 218 PHE A O 1
ATOM 1777 N N . ARG A 1 219 ? -26.257 -17.775 22.174 1.00 67.00 219 ARG A N 1
ATOM 1778 C CA . ARG A 1 219 ? -26.680 -18.379 20.900 1.00 67.00 219 ARG A CA 1
ATOM 1779 C C . ARG A 1 219 ? -27.484 -19.642 21.157 1.00 67.00 219 ARG A C 1
ATOM 1781 O O . ARG A 1 219 ? -26.985 -20.572 21.789 1.00 67.00 219 ARG A O 1
ATOM 1788 N N . SER A 1 220 ? -28.705 -19.694 20.631 1.00 76.50 220 SER A N 1
ATOM 1789 C CA . SER A 1 220 ? -29.498 -20.923 20.626 1.00 76.50 220 SER A CA 1
ATOM 1790 C C . SER A 1 220 ? -29.033 -21.880 19.518 1.00 76.50 220 SER A C 1
ATOM 1792 O O . SER A 1 220 ? -28.382 -21.477 18.550 1.00 76.50 220 SER A O 1
ATOM 1794 N N . LEU A 1 221 ? -29.381 -23.167 19.629 1.00 76.94 221 LEU A N 1
ATOM 1795 C CA . LEU A 1 221 ? -29.073 -24.167 18.594 1.00 76.94 221 LEU A CA 1
ATOM 1796 C C . LEU A 1 221 ? -29.711 -23.823 17.237 1.00 76.94 221 LEU A C 1
ATOM 1798 O O . LEU A 1 221 ? -29.150 -24.156 16.193 1.00 76.94 221 LEU A O 1
ATOM 1802 N N . ASP A 1 222 ? -30.853 -23.137 17.244 1.00 78.00 222 ASP A N 1
ATOM 1803 C CA . ASP A 1 222 ? -31.518 -22.690 16.021 1.00 78.00 222 ASP A CA 1
ATOM 1804 C C . ASP A 1 222 ? -30.827 -21.469 15.399 1.00 78.00 222 ASP A C 1
ATOM 1806 O O . ASP A 1 222 ? -30.775 -21.367 14.173 1.00 78.00 222 ASP A O 1
ATOM 1810 N N . ASP A 1 223 ? -30.203 -20.599 16.202 1.00 74.94 223 ASP A N 1
ATOM 1811 C CA . ASP A 1 223 ? -29.367 -19.506 15.686 1.00 74.94 223 ASP A CA 1
ATOM 1812 C C . ASP A 1 223 ? -28.119 -20.045 14.985 1.00 74.94 223 ASP A C 1
ATOM 1814 O O . ASP A 1 223 ? -27.744 -19.546 13.927 1.00 74.94 223 ASP A O 1
ATOM 1818 N N . LEU A 1 224 ? -27.509 -21.110 15.520 1.00 70.62 224 LEU A N 1
ATOM 1819 C CA . LEU A 1 224 ? -26.380 -21.778 14.866 1.00 70.62 224 LEU A CA 1
ATOM 1820 C C . LEU A 1 224 ? -26.786 -22.362 13.508 1.00 70.62 224 LEU A C 1
ATOM 1822 O O . LEU A 1 224 ? -26.060 -22.197 12.528 1.00 70.62 224 LEU A O 1
ATOM 1826 N N . LYS A 1 225 ? -27.972 -22.978 13.418 1.00 72.00 225 LYS A N 1
ATOM 1827 C CA . LYS A 1 225 ? -28.513 -23.475 12.143 1.00 72.00 225 LYS A CA 1
ATOM 1828 C C . LYS A 1 225 ? -28.785 -22.342 11.154 1.00 72.00 225 LYS A C 1
ATOM 1830 O O . LYS A 1 225 ? -28.477 -22.501 9.979 1.00 72.00 225 LYS A O 1
ATOM 1835 N N . LYS A 1 226 ? -29.301 -21.194 11.609 1.00 72.62 226 LYS A N 1
ATOM 1836 C CA . LYS A 1 226 ? -29.516 -20.010 10.757 1.00 72.62 226 LYS A CA 1
ATOM 1837 C C . LYS A 1 226 ? -28.208 -19.398 10.261 1.00 72.62 226 LYS A C 1
ATOM 1839 O O . LYS A 1 226 ? -28.113 -19.096 9.079 1.00 72.62 226 LYS A O 1
ATOM 1844 N N . THR A 1 227 ? -27.173 -19.309 11.099 1.00 64.19 227 THR A N 1
ATOM 1845 C CA . THR A 1 227 ? -25.858 -18.790 10.673 1.00 64.19 227 THR A CA 1
ATOM 1846 C C . THR A 1 227 ? -25.151 -19.662 9.636 1.00 64.19 227 THR A C 1
ATOM 1848 O O . THR A 1 227 ? -24.297 -19.166 8.914 1.00 64.19 227 THR A O 1
ATOM 1851 N N . VAL A 1 228 ? -25.492 -20.952 9.542 1.00 61.75 228 VAL A N 1
ATOM 1852 C CA . VAL A 1 228 ? -24.992 -21.835 8.473 1.00 61.75 228 VAL A CA 1
ATOM 1853 C C . VAL A 1 228 ? -25.710 -21.565 7.140 1.00 61.75 228 VAL A C 1
ATOM 1855 O O . VAL A 1 228 ? -25.160 -21.863 6.083 1.00 61.75 228 VAL A O 1
ATOM 1858 N N . VAL A 1 229 ? -26.924 -21.006 7.185 1.00 62.22 229 VAL A N 1
ATOM 1859 C CA . VAL A 1 229 ? -27.774 -20.723 6.014 1.00 62.22 229 VAL A CA 1
ATOM 1860 C C . VAL A 1 229 ? -27.596 -19.291 5.501 1.00 62.22 229 VAL A C 1
ATOM 1862 O O . VAL A 1 229 ? -27.747 -19.060 4.304 1.00 62.22 229 VAL A O 1
ATOM 1865 N N . GLU A 1 230 ? -27.252 -18.334 6.367 1.00 64.94 230 GLU A N 1
ATOM 1866 C CA . GLU A 1 230 ? -26.821 -17.000 5.939 1.00 64.94 230 GLU A CA 1
ATOM 1867 C C . GLU A 1 230 ? -25.543 -17.137 5.101 1.00 64.94 230 GLU A C 1
ATOM 1869 O O . GLU A 1 230 ? -24.487 -17.527 5.601 1.00 64.94 230 GLU A O 1
ATOM 1874 N N . GLU A 1 231 ? -25.654 -16.859 3.800 1.00 58.75 231 GLU A N 1
ATOM 1875 C CA . GLU A 1 231 ? -24.526 -16.853 2.872 1.00 58.75 231 GLU A CA 1
ATOM 1876 C C . GLU A 1 231 ? -23.356 -16.067 3.474 1.00 58.75 231 GLU A C 1
ATOM 1878 O O . GLU A 1 231 ? -23.554 -15.014 4.083 1.00 58.75 231 GLU A O 1
ATOM 1883 N N . SER A 1 232 ? -22.129 -16.572 3.318 1.00 67.44 232 SER A N 1
ATOM 1884 C CA . SER A 1 232 ? -20.938 -15.945 3.890 1.00 67.44 232 SER A CA 1
ATOM 1885 C C . SER A 1 232 ? -20.723 -14.552 3.284 1.00 67.44 232 SER A C 1
ATOM 1887 O O . SER A 1 232 ? -20.043 -14.400 2.263 1.00 67.44 232 SER A O 1
ATOM 1889 N N . ILE A 1 233 ? -21.309 -13.525 3.899 1.00 72.75 233 ILE A N 1
ATOM 1890 C CA . ILE A 1 233 ? -21.064 -12.129 3.546 1.00 72.75 233 ILE A CA 1
ATOM 1891 C C . ILE A 1 233 ? -19.554 -11.912 3.647 1.00 72.75 233 ILE A C 1
ATOM 1893 O O . ILE A 1 233 ? -18.930 -12.263 4.652 1.00 72.75 233 ILE A O 1
ATOM 1897 N N . LYS A 1 234 ? -18.945 -11.349 2.598 1.00 85.31 234 LYS A N 1
ATOM 1898 C CA . LYS A 1 234 ? -17.505 -11.077 2.594 1.00 85.31 234 LYS A CA 1
ATOM 1899 C C . LYS A 1 234 ? -17.170 -10.134 3.750 1.00 85.31 234 LYS A C 1
ATOM 1901 O O . LYS A 1 234 ? -17.857 -9.136 3.960 1.00 85.31 234 LYS A O 1
ATOM 1906 N N . ASP A 1 235 ? -16.064 -10.397 4.450 1.00 84.81 235 ASP A N 1
ATOM 1907 C CA . ASP A 1 235 ? -15.621 -9.559 5.578 1.00 84.81 235 ASP A CA 1
ATOM 1908 C C . ASP A 1 235 ? -15.499 -8.073 5.202 1.00 84.81 235 ASP A C 1
ATOM 1910 O O . ASP A 1 235 ? -15.776 -7.198 6.022 1.00 84.81 235 ASP A O 1
ATOM 1914 N N . TYR A 1 236 ? -15.116 -7.792 3.951 1.00 90.38 236 TYR A N 1
ATOM 1915 C CA . TYR A 1 236 ? -15.075 -6.440 3.397 1.00 90.38 236 TYR A CA 1
ATOM 1916 C C . TYR A 1 236 ? -16.429 -5.729 3.502 1.00 90.38 236 TYR A C 1
ATOM 1918 O O . TYR A 1 236 ? -16.493 -4.639 4.075 1.00 90.38 236 TYR A O 1
ATOM 1926 N N . ASP A 1 237 ? -17.490 -6.353 2.985 1.00 89.88 237 ASP A N 1
ATOM 1927 C CA . ASP A 1 237 ? -18.833 -5.776 2.944 1.00 89.88 237 ASP A CA 1
ATOM 1928 C C . ASP A 1 237 ? -19.380 -5.621 4.361 1.00 89.88 237 ASP A C 1
ATOM 1930 O O . ASP A 1 237 ? -19.886 -4.556 4.713 1.00 89.88 237 ASP A O 1
ATOM 1934 N N . ARG A 1 238 ? -19.174 -6.635 5.215 1.00 88.12 238 ARG A N 1
ATOM 1935 C CA . ARG A 1 238 ? -19.588 -6.599 6.624 1.00 88.12 238 ARG A CA 1
ATOM 1936 C C . ARG A 1 238 ? -19.026 -5.374 7.340 1.00 88.12 238 ARG A C 1
ATOM 1938 O O . ARG A 1 238 ? -19.782 -4.573 7.880 1.00 88.12 238 ARG A O 1
ATOM 1945 N N . ILE A 1 239 ? -17.703 -5.207 7.315 1.00 90.25 239 ILE A N 1
ATOM 1946 C CA . ILE A 1 239 ? -17.031 -4.097 8.005 1.00 90.25 239 ILE A CA 1
ATOM 1947 C C . ILE A 1 239 ? -17.437 -2.758 7.387 1.00 90.25 239 ILE A C 1
ATOM 1949 O O . ILE A 1 239 ? -17.689 -1.799 8.113 1.00 90.25 239 ILE A O 1
ATOM 1953 N N . ARG A 1 240 ? -17.553 -2.686 6.058 1.00 91.56 240 ARG A N 1
ATOM 1954 C CA . ARG A 1 240 ? -17.934 -1.454 5.364 1.00 91.56 240 ARG A CA 1
ATOM 1955 C C . ARG A 1 240 ? -19.346 -0.998 5.720 1.00 91.56 240 ARG A C 1
ATOM 1957 O O . ARG A 1 240 ? -19.555 0.193 5.946 1.00 91.56 240 ARG A O 1
ATOM 1964 N N . HIS A 1 241 ? -20.297 -1.926 5.800 1.00 91.00 241 HIS A N 1
ATOM 1965 C CA . HIS A 1 241 ? -21.658 -1.644 6.252 1.00 91.00 241 HIS A CA 1
ATOM 1966 C C . HIS A 1 241 ? -21.683 -1.186 7.712 1.00 91.00 241 HIS A C 1
ATOM 1968 O O . HIS A 1 241 ? -22.324 -0.184 8.015 1.00 91.00 241 HIS A O 1
ATOM 1974 N N . THR A 1 242 ? -20.935 -1.846 8.602 1.00 89.75 242 THR A N 1
ATOM 1975 C CA . THR A 1 242 ? -20.830 -1.419 10.005 1.00 89.75 242 THR A CA 1
ATOM 1976 C C . THR A 1 242 ? -20.247 -0.012 10.133 1.00 89.75 242 THR A C 1
ATOM 1978 O O . THR A 1 242 ? -20.807 0.813 10.851 1.00 89.75 242 THR A O 1
ATOM 1981 N N . LEU A 1 243 ? -19.165 0.293 9.407 1.00 90.94 243 LEU A N 1
ATOM 1982 C CA . LEU A 1 243 ? -18.548 1.622 9.418 1.00 90.94 243 LEU A CA 1
ATOM 1983 C C . LEU A 1 243 ? -19.517 2.697 8.923 1.00 90.94 243 LEU A C 1
ATOM 1985 O O . LEU A 1 243 ? -19.654 3.722 9.582 1.00 90.94 243 LEU A O 1
ATOM 1989 N N . ARG A 1 244 ? -20.227 2.452 7.814 1.00 92.56 244 ARG A N 1
ATOM 1990 C CA . ARG A 1 244 ? -21.254 3.375 7.304 1.00 92.56 244 ARG A CA 1
ATOM 1991 C C . ARG A 1 244 ? -22.348 3.627 8.332 1.00 92.56 244 ARG A C 1
ATOM 1993 O O . ARG A 1 244 ? -22.577 4.774 8.681 1.00 92.56 244 ARG A O 1
ATOM 2000 N N . ASN A 1 245 ? -22.922 2.570 8.905 1.00 91.62 245 ASN A N 1
ATOM 2001 C CA . ASN A 1 245 ? -23.958 2.704 9.928 1.00 91.62 245 ASN A CA 1
ATOM 2002 C C . ASN A 1 245 ? -23.466 3.506 11.144 1.00 91.62 245 ASN A C 1
ATOM 2004 O O . ASN A 1 245 ? -24.224 4.275 11.729 1.00 91.62 245 ASN A O 1
ATOM 2008 N N . TYR A 1 246 ? -22.205 3.337 11.553 1.00 90.44 246 TYR A N 1
ATOM 2009 C CA . TYR A 1 246 ? -21.641 4.075 12.688 1.00 90.44 246 TYR A CA 1
ATOM 2010 C C . TYR A 1 246 ? -21.352 5.540 12.352 1.00 90.44 246 TYR A C 1
ATOM 2012 O O . TYR A 1 246 ? -21.483 6.391 13.231 1.00 90.44 246 TYR A O 1
ATOM 2020 N N . ILE A 1 247 ? -20.997 5.841 11.104 1.00 91.81 247 ILE A N 1
ATOM 2021 C CA . ILE A 1 247 ? -20.813 7.210 10.611 1.00 91.81 247 ILE A CA 1
ATOM 2022 C C . ILE A 1 247 ? -22.169 7.917 10.481 1.00 91.81 247 ILE A C 1
ATOM 2024 O O . ILE A 1 247 ? -22.337 9.012 11.015 1.00 91.81 247 ILE A O 1
ATOM 2028 N N . ASP A 1 248 ? -23.159 7.270 9.864 1.00 91.62 248 ASP A N 1
ATOM 2029 C CA . ASP A 1 248 ? -24.500 7.828 9.646 1.00 91.62 248 ASP A CA 1
ATOM 2030 C C . ASP A 1 248 ? -25.204 8.134 10.978 1.00 91.62 248 ASP A C 1
ATOM 2032 O O . ASP A 1 248 ? -25.808 9.194 11.152 1.00 91.62 248 ASP A O 1
ATOM 2036 N N . ASN A 1 249 ? -25.039 7.249 11.967 1.00 89.62 249 ASN A N 1
ATOM 2037 C CA . ASN A 1 249 ? -25.545 7.440 13.328 1.00 89.62 249 ASN A CA 1
ATOM 2038 C C . ASN A 1 249 ? -24.647 8.333 14.209 1.00 89.62 249 ASN A C 1
ATOM 2040 O O . ASN A 1 249 ? -24.928 8.499 15.395 1.00 89.62 249 ASN A O 1
ATOM 2044 N N . LYS A 1 250 ? -23.572 8.916 13.659 1.00 88.25 250 LYS A N 1
ATOM 2045 C CA . LYS A 1 250 ? -22.629 9.819 14.351 1.00 88.25 250 LYS A CA 1
ATOM 2046 C C . LYS A 1 250 ? -21.901 9.202 15.555 1.00 88.25 250 LYS A C 1
ATOM 2048 O O . LYS A 1 250 ? -21.423 9.922 16.431 1.00 88.25 250 LYS A O 1
ATOM 2053 N N . PHE A 1 251 ? -21.771 7.877 15.607 1.00 85.50 251 PHE A N 1
ATOM 2054 C CA . PHE A 1 251 ? -20.935 7.196 16.603 1.00 85.50 251 PHE A CA 1
ATOM 2055 C C . PHE A 1 251 ? -19.440 7.333 16.297 1.00 85.50 251 PHE A C 1
ATOM 2057 O O . PHE A 1 251 ? -18.622 7.336 17.227 1.00 85.50 251 PHE A O 1
ATOM 2064 N N . LEU A 1 252 ? -19.105 7.443 15.007 1.00 87.69 252 LEU A N 1
ATOM 2065 C CA . LEU A 1 252 ? -17.765 7.663 14.474 1.00 87.69 252 LEU A CA 1
ATOM 2066 C C . LEU A 1 252 ? -17.754 8.867 13.530 1.00 87.69 252 LEU A C 1
ATOM 2068 O O . LEU A 1 252 ? -18.689 9.079 12.763 1.00 87.69 252 LEU A O 1
ATOM 2072 N N . GLU A 1 253 ? -16.670 9.632 13.567 1.00 87.94 253 GLU A N 1
ATOM 2073 C CA . GLU A 1 253 ? -16.416 10.691 12.592 1.00 87.94 253 GLU A CA 1
ATOM 2074 C C . GLU A 1 253 ? -15.874 10.074 11.301 1.00 87.94 253 GLU A C 1
ATOM 2076 O O . GLU A 1 253 ? -15.009 9.205 11.346 1.00 87.94 253 GLU A O 1
ATOM 2081 N N . GLU A 1 254 ? -16.353 10.524 10.141 1.00 87.56 254 GLU A N 1
ATOM 2082 C CA . GLU A 1 254 ? -15.890 10.009 8.843 1.00 87.56 254 GLU A CA 1
ATOM 2083 C C . GLU A 1 254 ? -14.403 10.314 8.590 1.00 87.56 254 GLU A C 1
ATOM 2085 O O . GLU A 1 254 ? -13.695 9.546 7.933 1.00 87.56 254 GLU A O 1
ATOM 2090 N N . LYS A 1 255 ? -13.931 11.452 9.108 1.00 90.19 255 LYS A N 1
ATOM 2091 C CA . LYS A 1 255 ? -12.593 11.988 8.875 1.00 90.19 255 LYS A CA 1
ATOM 2092 C C . LYS A 1 255 ? -11.822 12.069 10.180 1.00 90.19 255 LYS A C 1
ATOM 2094 O O . LYS A 1 255 ? -12.262 12.714 11.121 1.00 90.19 255 LYS A O 1
ATOM 2099 N N . VAL A 1 256 ? -10.642 11.466 10.196 1.00 87.94 256 VAL A N 1
ATOM 2100 C CA . VAL A 1 256 ? -9.724 11.486 11.332 1.00 87.94 256 VAL A CA 1
ATOM 2101 C C . VAL A 1 256 ? -8.638 12.524 11.076 1.00 87.94 256 VAL A C 1
ATOM 2103 O O . VAL A 1 256 ? -7.961 12.481 10.046 1.00 87.94 256 VAL A O 1
ATOM 2106 N N . VAL A 1 257 ? -8.468 13.455 12.011 1.00 87.62 257 VAL A N 1
ATOM 2107 C CA . VAL A 1 257 ? -7.380 14.444 11.998 1.00 87.62 257 VAL A CA 1
ATOM 2108 C C . VAL A 1 257 ? -6.236 13.936 12.872 1.00 87.62 257 VAL A C 1
ATOM 2110 O O . VAL A 1 257 ? -6.467 13.292 13.896 1.00 87.62 257 VAL A O 1
ATOM 2113 N N . SER A 1 258 ? -4.997 14.213 12.468 1.00 86.38 258 SER A N 1
ATOM 2114 C CA . SER A 1 258 ? -3.829 13.867 13.275 1.00 86.38 258 SER A CA 1
ATOM 2115 C C . SER A 1 258 ? -3.823 14.619 14.608 1.00 86.38 258 SER A C 1
ATOM 2117 O O . SER A 1 258 ? -3.924 15.848 14.602 1.00 86.38 258 SER A O 1
ATOM 2119 N N . PRO A 1 259 ? -3.650 13.918 15.746 1.00 81.56 259 PRO A N 1
ATOM 2120 C CA . PRO A 1 259 ? -3.476 14.565 17.045 1.00 81.56 259 PRO A CA 1
ATOM 2121 C C . PRO A 1 259 ? -2.178 15.373 17.132 1.00 81.56 259 PRO A C 1
ATOM 2123 O O . PRO A 1 259 ? -2.112 16.363 17.856 1.00 81.56 259 PRO A O 1
ATOM 2126 N N . THR A 1 260 ? -1.147 14.933 16.405 1.00 80.50 260 THR A N 1
ATOM 2127 C CA . THR A 1 260 ? 0.219 15.461 16.496 1.00 80.50 260 THR A CA 1
ATOM 2128 C C . THR A 1 260 ? 0.458 16.608 15.510 1.00 80.50 260 THR A C 1
ATOM 2130 O O . THR A 1 260 ? 1.140 17.572 15.850 1.00 80.50 260 THR A O 1
ATOM 2133 N N . ASP A 1 261 ? -0.119 16.539 14.303 1.00 82.12 261 ASP A N 1
ATOM 2134 C CA . ASP A 1 261 ? 0.025 17.577 13.272 1.00 82.12 261 ASP A CA 1
ATOM 2135 C C . ASP A 1 261 ? -1.332 18.004 12.679 1.00 82.12 261 ASP A C 1
ATOM 2137 O O . ASP A 1 261 ? -1.831 17.369 11.740 1.00 82.12 261 ASP A O 1
ATOM 2141 N N . PRO A 1 262 ? -1.907 19.126 13.150 1.00 77.50 262 PRO A N 1
ATOM 2142 C CA . PRO A 1 262 ? -3.182 19.643 12.653 1.00 77.50 262 PRO A CA 1
ATOM 2143 C C . PRO A 1 262 ? -3.171 20.054 11.173 1.00 77.50 262 PRO A C 1
ATOM 2145 O O . PRO A 1 262 ? -4.238 20.259 10.599 1.00 77.50 262 PRO A O 1
ATOM 2148 N N . LYS A 1 263 ? -1.993 20.223 10.551 1.00 79.62 263 LYS A N 1
ATOM 2149 C CA . LYS A 1 263 ? -1.871 20.615 9.136 1.00 79.62 263 LYS A CA 1
ATOM 2150 C C . LYS A 1 263 ? -1.946 19.426 8.181 1.00 79.62 263 LYS A C 1
ATOM 2152 O O . LYS A 1 263 ? -2.102 19.627 6.976 1.00 79.62 263 LYS A O 1
ATOM 2157 N N . SER A 1 264 ? -1.807 18.205 8.694 1.00 79.06 264 SER A N 1
ATOM 2158 C CA . SER A 1 264 ? -1.906 16.996 7.880 1.00 79.06 264 SER A CA 1
ATOM 2159 C C . SER A 1 264 ? -3.324 16.828 7.307 1.00 79.06 264 SER A C 1
ATOM 2161 O O . SER A 1 264 ? -4.307 17.177 7.969 1.00 79.06 264 SER A O 1
ATOM 2163 N N . PRO A 1 265 ? -3.466 16.330 6.063 1.00 80.56 265 PRO A N 1
ATOM 2164 C CA . PRO A 1 265 ? -4.777 16.164 5.454 1.00 80.56 265 PRO A CA 1
ATOM 2165 C C . PRO A 1 265 ? -5.609 15.146 6.249 1.00 80.56 265 PRO A C 1
ATOM 2167 O O . PRO A 1 265 ? -5.079 14.102 6.643 1.00 80.56 265 PRO A O 1
ATOM 2170 N N . PRO A 1 266 ? -6.908 15.414 6.468 1.00 86.88 266 PRO A N 1
ATOM 2171 C CA . PRO A 1 266 ? -7.768 14.497 7.198 1.00 86.88 266 PRO A CA 1
ATOM 2172 C C . PRO A 1 266 ? -7.897 13.168 6.453 1.00 86.88 266 PRO A C 1
ATOM 2174 O O . PRO A 1 266 ? -8.057 13.131 5.231 1.00 86.88 266 PRO A O 1
ATOM 2177 N N . ILE A 1 267 ? -7.872 12.074 7.205 1.00 89.38 267 ILE A N 1
ATOM 2178 C CA . ILE A 1 267 ? -7.938 10.716 6.674 1.00 89.38 267 ILE A CA 1
ATOM 2179 C C . ILE A 1 267 ? -9.390 10.241 6.697 1.00 89.38 267 ILE A C 1
ATOM 2181 O O . ILE A 1 267 ? -9.992 10.163 7.765 1.00 89.38 267 ILE A O 1
ATOM 2185 N N . ASN A 1 268 ? -9.952 9.891 5.537 1.00 91.56 268 ASN A N 1
ATOM 2186 C CA . ASN A 1 268 ? -11.291 9.303 5.460 1.00 91.56 268 ASN A CA 1
ATOM 2187 C C . ASN A 1 268 ? -11.248 7.803 5.806 1.00 91.56 268 ASN A C 1
ATOM 2189 O O . ASN A 1 268 ? -10.530 7.024 5.175 1.00 91.56 268 ASN A O 1
ATOM 2193 N N . ILE A 1 269 ? -12.043 7.394 6.794 1.00 92.12 269 ILE A N 1
ATOM 2194 C CA . ILE A 1 269 ? -12.116 6.018 7.298 1.00 92.12 269 ILE A CA 1
ATOM 2195 C C . ILE A 1 269 ? -12.566 5.027 6.217 1.00 92.12 269 ILE A C 1
ATOM 2197 O O . ILE A 1 269 ? -11.994 3.939 6.101 1.00 92.12 269 ILE A O 1
ATOM 2201 N N . LEU A 1 270 ? -13.574 5.386 5.417 1.00 92.62 270 LEU A N 1
ATOM 2202 C CA . LEU A 1 270 ? -14.114 4.506 4.378 1.00 92.62 270 LEU A CA 1
ATOM 2203 C C . LEU A 1 270 ? -13.108 4.310 3.242 1.00 92.62 270 LEU A C 1
ATOM 2205 O O . LEU A 1 270 ? -12.934 3.192 2.762 1.00 92.62 270 LEU A O 1
ATOM 2209 N N . GLU A 1 271 ? -12.391 5.371 2.869 1.00 92.19 271 GLU A N 1
ATOM 2210 C CA . GLU A 1 271 ? -11.323 5.276 1.871 1.00 92.19 271 GLU A CA 1
ATOM 2211 C C . GLU A 1 271 ? -10.172 4.389 2.351 1.00 92.19 271 GLU A C 1
ATOM 2213 O O . GLU A 1 271 ? -9.657 3.576 1.584 1.00 92.19 271 GLU A O 1
ATOM 2218 N N . VAL A 1 272 ? -9.786 4.505 3.626 1.00 93.00 272 VAL A N 1
ATOM 2219 C CA . VAL A 1 272 ? -8.765 3.634 4.222 1.00 93.00 272 VAL A CA 1
ATOM 2220 C C . VAL A 1 272 ? -9.225 2.180 4.238 1.00 93.00 272 VAL A C 1
ATOM 2222 O O . VAL A 1 272 ? -8.414 1.290 3.982 1.00 93.00 272 VAL A O 1
ATOM 2225 N N . HIS A 1 273 ? -10.502 1.913 4.523 1.00 94.25 273 HIS A N 1
ATOM 2226 C CA . HIS A 1 273 ? -11.058 0.560 4.454 1.00 94.25 273 HIS A CA 1
ATOM 2227 C C . HIS A 1 273 ? -10.977 -0.008 3.035 1.00 94.25 273 HIS A C 1
ATOM 2229 O O . HIS A 1 273 ? -10.410 -1.083 2.847 1.00 94.25 273 HIS A O 1
ATOM 2235 N N . ASP A 1 274 ? -11.456 0.730 2.035 1.00 93.00 274 ASP A N 1
ATOM 2236 C CA . ASP A 1 274 ? -11.421 0.308 0.631 1.00 93.00 274 ASP A CA 1
ATOM 2237 C C . ASP A 1 274 ? -9.972 0.026 0.168 1.00 93.00 274 ASP A C 1
ATOM 2239 O O . ASP A 1 274 ? -9.674 -1.056 -0.354 1.00 93.00 274 ASP A O 1
ATOM 2243 N N . ASP A 1 275 ? -9.033 0.924 0.478 1.00 93.12 275 ASP A N 1
ATOM 2244 C CA . ASP A 1 275 ? -7.610 0.757 0.161 1.00 93.12 275 ASP A CA 1
ATOM 2245 C C . ASP A 1 275 ? -6.963 -0.426 0.899 1.00 93.12 275 ASP A C 1
ATOM 2247 O O . ASP A 1 275 ? -6.164 -1.179 0.333 1.00 93.12 275 ASP A O 1
ATOM 2251 N N . ASN A 1 276 ? -7.323 -0.647 2.164 1.00 93.38 276 ASN A N 1
ATOM 2252 C CA . ASN A 1 276 ? -6.813 -1.775 2.930 1.00 93.38 276 ASN A CA 1
ATOM 2253 C C . ASN A 1 276 ? -7.153 -3.108 2.264 1.00 93.38 276 ASN A C 1
ATOM 2255 O O . ASN A 1 276 ? -6.341 -4.025 2.371 1.00 93.38 276 ASN A O 1
ATOM 2259 N N . TYR A 1 277 ? -8.296 -3.227 1.585 1.00 91.75 277 TYR A N 1
ATOM 2260 C CA . TYR A 1 277 ? -8.707 -4.425 0.841 1.00 91.75 277 TYR A CA 1
ATOM 2261 C C . TYR A 1 277 ? -8.219 -4.457 -0.613 1.00 91.75 277 TYR A C 1
ATOM 2263 O O . TYR A 1 277 ? -8.437 -5.447 -1.307 1.00 91.75 277 TYR A O 1
ATOM 2271 N N . GLY A 1 278 ? -7.473 -3.440 -1.046 1.00 90.31 278 GLY A N 1
ATOM 2272 C CA . GLY A 1 278 ? -6.884 -3.387 -2.378 1.00 90.31 278 GLY A CA 1
ATOM 2273 C C . GLY A 1 278 ? -7.825 -2.843 -3.454 1.00 90.31 278 GLY A C 1
ATOM 2274 O O . GLY A 1 278 ? -7.556 -3.044 -4.638 1.00 90.31 278 GLY A O 1
ATOM 2275 N N . TYR A 1 279 ? -8.903 -2.163 -3.062 1.00 91.56 279 TYR A N 1
ATOM 2276 C CA . TYR A 1 279 ? -9.781 -1.460 -3.990 1.00 91.56 279 TYR A CA 1
ATOM 2277 C C . TYR A 1 279 ? -9.263 -0.045 -4.248 1.00 91.56 279 TYR A C 1
ATOM 2279 O O . TYR A 1 279 ? -8.737 0.613 -3.349 1.00 91.56 279 TYR A O 1
ATOM 2287 N N . ILE A 1 280 ? -9.414 0.424 -5.486 1.00 89.12 280 ILE A N 1
ATOM 2288 C CA . ILE A 1 280 ? -9.231 1.840 -5.815 1.00 89.12 280 ILE A CA 1
ATOM 2289 C C . ILE A 1 280 ? -10.519 2.557 -5.408 1.00 89.12 280 ILE A C 1
ATOM 2291 O O . ILE A 1 280 ? -11.607 2.099 -5.756 1.00 89.12 280 ILE A O 1
ATOM 2295 N N . THR A 1 281 ? -10.412 3.628 -4.624 1.00 85.06 281 THR A N 1
ATOM 2296 C CA . THR A 1 281 ? -11.588 4.311 -4.065 1.00 85.06 281 THR A CA 1
ATOM 2297 C C . THR A 1 281 ? -12.452 4.963 -5.150 1.00 85.06 281 THR A C 1
ATOM 2299 O O . THR A 1 281 ? -11.950 5.381 -6.192 1.00 85.06 281 THR A O 1
ATOM 2302 N N . ASN A 1 282 ? -13.758 5.104 -4.882 1.00 70.38 282 ASN A N 1
ATOM 2303 C CA . ASN A 1 282 ? -14.796 5.454 -5.870 1.00 70.38 282 ASN A CA 1
ATOM 2304 C C . ASN A 1 282 ? -14.657 6.811 -6.597 1.00 70.38 282 ASN A C 1
ATOM 2306 O O . ASN A 1 282 ? -15.466 7.098 -7.467 1.00 70.38 282 ASN A O 1
ATOM 2310 N N . ASN A 1 283 ? -13.636 7.618 -6.306 1.00 80.75 283 ASN A N 1
ATOM 2311 C CA . ASN A 1 283 ? -13.381 8.910 -6.958 1.00 80.75 283 ASN A CA 1
ATOM 2312 C C . ASN A 1 283 ? -11.947 9.020 -7.499 1.00 80.75 283 ASN A C 1
ATOM 2314 O O . ASN A 1 283 ? -11.436 10.125 -7.695 1.00 80.75 283 ASN A O 1
ATOM 2318 N N . ARG A 1 284 ? -11.254 7.889 -7.668 1.00 86.62 284 ARG A N 1
ATOM 2319 C CA . ARG A 1 284 ? -9.857 7.843 -8.103 1.00 86.62 284 ARG A CA 1
ATOM 2320 C C . ARG A 1 284 ? -9.703 6.946 -9.326 1.00 86.62 284 ARG A C 1
ATOM 2322 O O . ARG A 1 284 ? -10.381 5.932 -9.462 1.00 86.62 284 ARG A O 1
ATOM 2329 N N . LEU A 1 285 ? -8.803 7.337 -10.224 1.00 87.75 285 LEU A N 1
ATOM 2330 C CA . LEU A 1 285 ? -8.499 6.581 -11.440 1.00 87.75 285 LEU A CA 1
ATOM 2331 C C . LEU A 1 285 ? -7.393 5.569 -11.179 1.00 87.75 285 LEU A C 1
ATOM 2333 O O . LEU A 1 285 ? -6.491 5.817 -10.380 1.00 87.75 285 LEU A O 1
ATOM 2337 N N . SER A 1 286 ? -7.398 4.477 -11.942 1.00 91.25 286 SER A N 1
ATOM 2338 C CA . SER A 1 286 ? -6.212 3.638 -12.045 1.00 91.25 286 SER A CA 1
ATOM 2339 C C . SER A 1 286 ? -5.129 4.372 -12.836 1.00 91.25 286 SER A C 1
ATOM 2341 O O . SER A 1 286 ? -5.175 4.455 -14.062 1.00 91.25 286 SER A O 1
ATOM 2343 N N . LEU A 1 287 ? -4.087 4.827 -12.144 1.00 92.75 287 LEU A N 1
ATOM 2344 C CA . LEU A 1 287 ? -2.972 5.538 -12.776 1.00 92.75 287 LEU A CA 1
ATOM 2345 C C . LEU A 1 287 ? -2.198 4.662 -13.775 1.00 92.75 287 LEU A C 1
ATOM 2347 O O . LEU A 1 287 ? -1.663 5.156 -14.767 1.00 92.75 287 LEU A O 1
ATOM 2351 N N . LEU A 1 288 ? -2.144 3.348 -13.546 1.00 93.31 288 LEU A N 1
ATOM 2352 C CA . LEU A 1 288 ? -1.538 2.402 -14.482 1.00 93.31 288 LEU A CA 1
ATOM 2353 C C . LEU A 1 288 ? -2.320 2.303 -15.800 1.00 93.31 288 LEU A C 1
ATOM 2355 O O . LEU A 1 288 ? -1.714 2.241 -16.865 1.00 93.31 288 LEU A O 1
ATOM 2359 N N . GLU A 1 289 ? -3.651 2.299 -15.756 1.00 92.56 289 GLU A N 1
ATOM 2360 C CA . GLU A 1 289 ? -4.471 2.275 -16.973 1.00 92.56 289 GLU A CA 1
ATOM 2361 C C . GLU A 1 289 ? -4.318 3.577 -17.757 1.00 92.56 289 GLU A C 1
ATOM 2363 O O . GLU A 1 289 ? -4.058 3.535 -18.958 1.00 92.56 289 GLU A O 1
ATOM 2368 N N . GLU A 1 290 ? -4.369 4.721 -17.072 1.00 91.56 290 GLU A N 1
ATOM 2369 C CA . GLU A 1 290 ? -4.152 6.026 -17.700 1.00 91.56 290 GLU A CA 1
ATOM 2370 C C . GLU A 1 290 ? -2.753 6.144 -18.306 1.00 91.56 290 GLU A C 1
ATOM 2372 O O . GLU A 1 290 ? -2.616 6.555 -19.456 1.00 91.56 290 GLU A O 1
ATOM 2377 N N . SER A 1 291 ? -1.710 5.713 -17.587 1.00 92.38 291 SER A N 1
ATOM 2378 C CA . SER A 1 291 ? -0.347 5.720 -18.131 1.00 92.38 291 SER A CA 1
ATOM 2379 C C . SER A 1 291 ? -0.232 4.819 -19.361 1.00 92.38 291 SER A C 1
ATOM 2381 O O . SER A 1 291 ? 0.288 5.257 -20.380 1.00 92.38 291 SER A O 1
ATOM 2383 N N . ASN A 1 292 ? -0.803 3.610 -19.343 1.00 93.19 292 ASN A N 1
ATOM 2384 C CA . ASN A 1 292 ? -0.837 2.737 -20.521 1.00 93.19 292 ASN A CA 1
ATOM 2385 C C . ASN A 1 292 ? -1.548 3.387 -21.719 1.00 93.19 292 ASN A C 1
ATOM 2387 O O . ASN A 1 292 ? -1.128 3.194 -22.861 1.00 93.19 292 ASN A O 1
ATOM 2391 N N . MET A 1 293 ? -2.624 4.139 -21.481 1.00 91.06 293 MET A N 1
ATOM 2392 C CA . MET A 1 293 ? -3.336 4.858 -22.538 1.00 91.06 293 MET A CA 1
ATOM 2393 C C . MET A 1 293 ? -2.509 6.015 -23.100 1.00 91.06 293 MET A C 1
ATOM 2395 O O . MET A 1 293 ? -2.502 6.205 -24.316 1.00 91.06 293 MET A O 1
ATOM 2399 N N . THR A 1 294 ? -1.793 6.756 -22.252 1.00 89.88 294 THR A N 1
ATOM 2400 C CA . THR A 1 294 ? -0.881 7.824 -22.684 1.00 89.88 294 THR A CA 1
ATOM 2401 C C . THR A 1 294 ? 0.270 7.264 -23.517 1.00 89.88 294 THR A C 1
ATOM 2403 O O . THR A 1 294 ? 0.466 7.722 -24.638 1.00 89.88 294 THR A O 1
ATOM 2406 N N . ILE A 1 295 ? 0.936 6.197 -23.052 1.00 89.19 295 ILE A N 1
ATOM 2407 C CA . ILE A 1 295 ? 2.036 5.540 -23.783 1.00 89.19 295 ILE A CA 1
ATOM 2408 C C . ILE A 1 295 ? 1.573 5.104 -25.179 1.00 89.19 295 ILE A C 1
ATOM 2410 O O . ILE A 1 295 ? 2.213 5.415 -26.177 1.00 89.19 295 ILE A O 1
ATOM 2414 N N . LYS A 1 296 ? 0.415 4.437 -25.276 1.00 87.94 296 LYS A N 1
ATOM 2415 C CA . LYS A 1 296 ? -0.133 3.990 -26.568 1.00 87.94 296 LYS A CA 1
ATOM 2416 C C . LYS A 1 296 ? -0.432 5.147 -27.523 1.00 87.94 296 LYS A C 1
ATOM 2418 O O . LYS A 1 296 ? -0.247 4.995 -28.728 1.00 87.94 296 LYS A O 1
ATOM 2423 N N . LYS A 1 297 ? -0.934 6.274 -27.009 1.00 87.31 297 LYS A N 1
ATOM 2424 C CA . LYS A 1 297 ? -1.234 7.464 -27.820 1.00 87.31 297 LYS A CA 1
ATOM 2425 C C . LYS A 1 297 ? 0.038 8.131 -28.329 1.00 87.31 297 LYS A C 1
ATOM 2427 O O . LYS A 1 297 ? 0.070 8.541 -29.485 1.00 87.31 297 LYS A O 1
ATOM 2432 N N . ASP A 1 298 ? 1.058 8.239 -27.488 1.00 82.88 298 ASP A N 1
ATOM 2433 C CA . ASP A 1 298 ? 2.324 8.866 -27.863 1.00 82.88 298 ASP A CA 1
ATOM 2434 C C . ASP A 1 298 ? 3.089 8.009 -28.881 1.00 82.88 298 ASP A C 1
ATOM 2436 O O . ASP A 1 298 ? 3.576 8.535 -29.881 1.00 82.88 298 ASP A O 1
ATOM 2440 N N . ASP A 1 299 ? 3.074 6.685 -28.717 1.00 74.69 299 ASP A N 1
ATOM 2441 C CA . ASP A 1 299 ? 3.605 5.739 -29.703 1.00 74.69 299 ASP A CA 1
ATOM 2442 C C . ASP A 1 299 ? 2.870 5.812 -31.049 1.00 74.69 299 ASP A C 1
ATOM 2444 O O . ASP A 1 299 ? 3.501 5.759 -32.106 1.00 74.69 299 ASP A O 1
ATOM 2448 N N . ALA A 1 300 ? 1.536 5.925 -31.036 1.00 70.00 300 ALA A N 1
ATOM 2449 C CA . ALA A 1 300 ? 0.751 6.068 -32.263 1.00 70.00 300 ALA A CA 1
ATOM 2450 C C . ALA A 1 300 ? 1.131 7.355 -33.010 1.00 70.00 300 ALA A C 1
ATOM 2452 O O . ALA A 1 300 ? 1.438 7.310 -34.198 1.00 70.00 300 ALA A O 1
ATOM 2453 N N . LYS A 1 301 ? 1.240 8.479 -32.290 1.00 70.75 301 LYS A N 1
ATOM 2454 C CA . LYS A 1 301 ? 1.690 9.755 -32.863 1.00 70.75 301 LYS A CA 1
ATOM 2455 C C . LYS A 1 301 ? 3.096 9.674 -33.457 1.00 70.75 301 LYS A C 1
ATOM 2457 O O . LYS A 1 301 ? 3.327 10.259 -34.507 1.00 70.75 301 LYS A O 1
ATOM 2462 N N . GLN A 1 302 ? 4.020 8.952 -32.818 1.00 66.44 302 GLN A N 1
ATOM 2463 C CA . GLN A 1 302 ? 5.375 8.754 -33.350 1.00 66.44 302 GLN A CA 1
ATOM 2464 C C . GLN A 1 302 ? 5.403 7.907 -34.630 1.00 66.44 302 GLN A C 1
ATOM 2466 O O . GLN A 1 302 ? 6.282 8.098 -35.467 1.00 66.44 302 GLN A O 1
ATOM 2471 N N . ARG A 1 303 ? 4.460 6.973 -34.804 1.00 60.78 303 ARG A N 1
ATOM 2472 C CA . ARG A 1 303 ? 4.323 6.199 -36.051 1.00 60.78 303 ARG A CA 1
ATOM 2473 C C . ARG A 1 303 ? 3.691 7.016 -37.175 1.00 60.78 303 ARG A C 1
ATOM 2475 O O . ARG A 1 303 ? 4.069 6.831 -38.327 1.00 60.78 303 ARG A 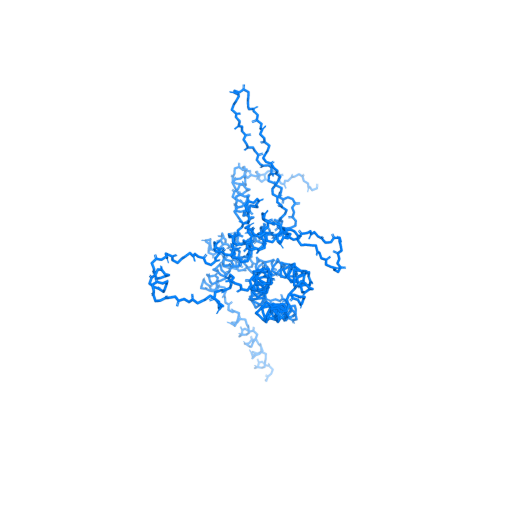O 1
ATOM 2482 N N . ASP A 1 304 ? 2.761 7.902 -36.830 1.00 57.66 304 ASP A N 1
ATOM 2483 C CA . ASP A 1 304 ? 2.053 8.757 -37.787 1.00 57.66 304 ASP A CA 1
ATOM 2484 C C . ASP A 1 304 ? 2.875 9.997 -38.188 1.00 57.66 304 ASP A C 1
ATOM 2486 O O . ASP A 1 304 ? 2.662 10.568 -39.259 1.00 57.66 304 ASP A O 1
ATOM 2490 N N . SER A 1 305 ? 3.853 10.408 -37.371 1.00 54.16 305 SER A N 1
ATOM 2491 C CA . SER A 1 305 ? 4.845 11.402 -37.777 1.00 54.16 305 SER A CA 1
ATOM 2492 C C . SER A 1 305 ? 5.789 10.797 -38.817 1.00 54.16 305 SER A C 1
ATOM 2494 O O . SER A 1 305 ? 6.601 9.926 -38.506 1.00 54.16 305 SER A O 1
ATOM 2496 N N . VAL A 1 306 ? 5.679 11.265 -40.063 1.00 43.62 306 VAL A N 1
ATOM 2497 C CA . VAL A 1 306 ? 6.587 10.909 -41.165 1.00 43.62 306 VAL A CA 1
ATOM 2498 C C . VAL A 1 306 ? 8.041 11.112 -40.706 1.00 43.62 306 VAL A C 1
ATOM 2500 O O . VAL A 1 306 ? 8.334 12.157 -40.120 1.00 43.62 306 VAL A O 1
ATOM 2503 N N . PRO A 1 307 ? 8.967 10.163 -40.951 1.00 46.38 307 PRO A N 1
ATOM 2504 C CA . PRO A 1 307 ? 10.369 10.373 -40.619 1.00 46.38 307 PRO A CA 1
ATOM 2505 C C . PRO A 1 307 ? 10.883 11.623 -41.334 1.00 46.38 307 PRO A C 1
ATOM 2507 O O . PRO A 1 307 ? 10.698 11.777 -42.544 1.00 46.38 307 PRO A O 1
ATOM 2510 N N . VAL A 1 308 ? 11.536 12.510 -40.580 1.00 54.34 308 VAL A N 1
ATOM 2511 C CA . VAL A 1 308 ? 12.230 13.672 -41.140 1.00 54.34 308 VAL A CA 1
ATOM 2512 C C . VAL A 1 308 ? 13.211 13.161 -42.192 1.00 54.34 308 VAL A C 1
ATOM 2514 O O . VAL A 1 308 ? 14.047 12.297 -41.907 1.00 54.34 308 VAL A O 1
ATOM 2517 N N . ARG A 1 309 ? 13.071 13.643 -43.434 1.00 39.31 309 ARG A N 1
ATOM 2518 C CA . ARG A 1 309 ? 13.997 13.294 -44.514 1.00 39.31 309 ARG A CA 1
ATOM 2519 C C . ARG A 1 309 ? 15.412 13.701 -44.079 1.00 39.31 309 ARG A C 1
ATOM 2521 O O . ARG A 1 309 ? 15.575 14.824 -43.606 1.00 39.31 309 ARG A O 1
ATOM 2528 N N . PRO A 1 310 ? 16.436 12.852 -44.283 1.00 47.06 310 PRO A N 1
ATOM 2529 C CA . PRO A 1 310 ? 17.829 13.175 -43.954 1.00 47.06 310 PRO A CA 1
ATOM 2530 C C . PRO A 1 310 ? 18.337 14.495 -44.558 1.00 47.06 310 PRO A C 1
ATOM 2532 O O . PRO A 1 310 ? 19.298 15.064 -44.051 1.00 47.06 310 PRO A O 1
ATOM 2535 N N . ASP A 1 311 ? 17.675 15.001 -45.601 1.00 50.38 311 ASP A N 1
ATOM 2536 C CA . ASP A 1 311 ? 17.977 16.278 -46.253 1.00 50.38 311 ASP A CA 1
ATOM 2537 C C . ASP A 1 311 ? 17.734 17.509 -45.355 1.00 50.38 311 ASP A C 1
ATOM 2539 O O . ASP A 1 311 ? 18.226 18.584 -45.670 1.00 50.38 311 ASP A O 1
ATOM 2543 N N . GLN A 1 312 ? 17.021 17.371 -44.229 1.00 45.47 312 GLN A N 1
ATOM 2544 C CA . GLN A 1 312 ? 16.772 18.458 -43.265 1.00 45.47 312 GLN A CA 1
ATOM 2545 C C . GLN A 1 312 ? 17.716 18.439 -42.047 1.00 45.47 312 GLN A C 1
ATOM 2547 O O . GLN A 1 312 ? 17.545 19.232 -41.129 1.00 45.47 312 GLN A O 1
ATOM 2552 N N . LEU A 1 313 ? 18.711 17.542 -42.016 1.00 48.19 313 LEU A N 1
ATOM 2553 C CA . LEU A 1 313 ? 19.718 17.452 -40.942 1.00 48.19 313 LEU A CA 1
ATOM 2554 C C . LEU A 1 313 ? 21.056 18.125 -41.305 1.00 48.19 313 LEU A C 1
ATOM 2556 O O . LEU A 1 313 ? 22.056 17.901 -40.628 1.00 48.19 313 LEU A O 1
ATOM 2560 N N . LYS A 1 314 ? 21.098 18.917 -42.383 1.00 46.56 314 LYS A N 1
ATOM 2561 C CA . LYS A 1 314 ? 22.303 19.611 -42.864 1.00 46.56 314 LYS A CA 1
ATOM 2562 C C . LYS A 1 314 ? 22.072 21.105 -43.081 1.00 46.56 314 LYS A C 1
ATOM 2564 O O . LYS A 1 314 ? 22.356 21.607 -44.157 1.00 46.56 314 LYS A O 1
ATOM 2569 N N . GLU A 1 315 ? 21.578 21.813 -42.081 1.00 41.81 315 GLU A N 1
ATOM 2570 C CA . GLU A 1 315 ? 21.684 23.276 -42.036 1.00 41.81 315 GLU A CA 1
ATOM 2571 C C . GLU A 1 315 ? 21.845 23.687 -40.574 1.00 41.81 315 GLU A C 1
ATOM 2573 O O . GLU A 1 315 ? 20.919 24.215 -39.991 1.00 41.81 315 GLU A O 1
ATOM 2578 N N . ASP A 1 316 ? 22.974 23.312 -39.969 1.00 45.09 316 ASP A N 1
ATOM 2579 C CA . ASP A 1 316 ? 23.520 23.889 -38.731 1.00 45.09 316 ASP A CA 1
ATOM 2580 C C . ASP A 1 316 ? 24.977 23.380 -38.597 1.00 45.09 316 ASP A C 1
ATOM 2582 O O . ASP A 1 316 ? 25.294 22.522 -37.770 1.00 45.09 316 ASP A O 1
ATOM 2586 N N . GLU A 1 317 ? 25.850 23.856 -39.494 1.00 37.41 317 GLU A N 1
ATOM 2587 C CA . GLU A 1 317 ? 27.310 23.928 -39.291 1.00 37.41 317 GLU A CA 1
ATOM 2588 C C . GLU A 1 317 ? 27.742 25.396 -39.287 1.00 37.41 317 GLU A C 1
ATOM 2590 O O . GLU A 1 317 ? 27.277 26.143 -40.183 1.00 37.41 317 GLU A O 1
#

Foldseek 3Di:
DVVVVVVVVVVVVVVVVVPPPQLDLVVLVVLLVLLVVLLLQLLLLLLLVDDFWDPWDFDQDPVRDTDTDTDPPQPDPSLVLSLQLVLLSVVLVVCVVVVNSVSNVVSSLVSLLSSLVSLLVSLVVLLVVLCQLLQQLVVLLVVLVDPLLVVLSVLLVVLSVQLVVLSVVLVPDDSSPSVSSSVSSSSSNLSSLSSLVSSLVSLLRSLDDPCRDPVNDDDDPVNVVVVVVPPPDPPLVVSLVSVVVCCVVVVDPQWGAGPVDNPDDTDGSNSSSCSSVSHNDPRTDSSSVVSVVVSVVVVVVVVVPDPDDPVVVPDDD

pLDDT: mean 83.51, std 15.5, range [37.41, 98.38]

Sequence (317 aa):
MMIRLALTFILLSFVSRLFAVSPDQTNLGILILENKINFKFINVCVSNLAPPLPPEEVSKDANGQETKTQKKNLDHIYFQELMKANQMDFNGNMWYLQSNYKLAYRQLRGAQGQLKNIFQFTLEKYNDSARILLEATAPMIIRSNDAIAKHLLKLGFRDLKNAEDFYTTGLNSAPHQYRYKLLQYSEGLKTARRARRYALLAMIAAKTPDEDKLEYKFRSLDDLKKTVVEESIKDYDRIRHTLRNYIDNKFLEEKVVSPTDPKSPPINILEVHDDNYGYITNNRLSLLEESNMTIKKDDAKQRDSVPVRPDQLKEDE

Secondary structure (DSSP, 8-state):
-HHHHHHHHHHHHHHHHHTS----HHHHHHHHHHHHHHHHHHHHHHHHHSPPPPPPEEEEPTTS-EEEE------SHHHHHHHHHHHHHHHHHHHHHTT-HHHHHHHHHHHHHHHHHHHHHHHHHHHHHHHHHHHHHHHHHHHH--HHHHHHHHHHHHHHHHHHHHHHHHHHS-TT-HHHHHHHHHHHHHHHHHHHHHHHHHHHHHHS-GGGSTTTSPPPHHHHHHHHHS----HHHHHHHHHHHHHHTTSS-SEEPPSS-TTSPPEEHHHHHHHHTTPPPTT---HHHHHHHHHHHHHHHHHHSPPPPGGGS-S--